Protein AF-A0A350DD53-F1 (afdb_monomer)

Nearest PDB structures (foldseek):
  4mis-assembly1_A  TM=3.545E-01  e=4.130E-01  Brucella abortus bv. 1 str. 9-941
  6of9-assembly1_F-2  TM=3.245E-01  e=8.322E-01  Chlamydomonas reinhardtii
  6of9-assembly1_E  TM=3.231E-01  e=1.885E+00  Chlamydomonas reinhardtii
  1b7e-assembly1_A-2  TM=2.027E-01  e=1.677E+00  Escherichia coli

Foldseek 3Di:
DDDDDPDDDPDDDDPDPPDPDPDPQDPFFPQLQQAQPDDDPDDFDKDKDWWWKQFLVGIDIWIKIWTKDWTWGADPSDIFIFIFTQFIDTPDPCDDPVCVVVHVLRVVLNNCRSRNNNLVSLVVLLVDADDRDWMWTDADLVRHIDIGRDPSNRVSVVVLVVCCQQVQAPPVSHGDDPVSRRVQVVCCVVVVDGDGPDRRPPPPDD

pLDDT: mean 84.56, std 14.86, range [38.88, 97.62]

Radius of gyration: 26.65 Å; Cα contacts (8 Å, |Δi|>4): 317; chains: 1; bounding box: 66×48×100 Å

Mean predicted aligned error: 10.28 Å

Structure (mmCIF, N/CA/C/O backbone):
data_AF-A0A350DD53-F1
#
_entry.id   AF-A0A350DD53-F1
#
loop_
_atom_site.group_PDB
_atom_site.id
_atom_site.type_symbol
_atom_site.label_atom_id
_atom_site.label_alt_id
_atom_site.label_comp_id
_atom_site.label_asym_id
_atom_site.label_entity_id
_atom_site.label_seq_id
_atom_site.pdbx_PDB_ins_code
_atom_site.Cartn_x
_atom_site.Cartn_y
_atom_site.Cartn_z
_atom_site.occupancy
_atom_site.B_iso_or_equiv
_atom_site.auth_seq_id
_atom_site.auth_comp_id
_atom_site.auth_asym_id
_atom_site.auth_atom_id
_atom_site.pdbx_PDB_model_num
ATOM 1 N N . MET A 1 1 ? -25.499 7.059 75.986 1.00 42.97 1 MET A N 1
ATOM 2 C CA . MET A 1 1 ? -26.913 7.483 75.913 1.00 42.97 1 MET A CA 1
ATOM 3 C C . MET A 1 1 ? -27.429 7.093 74.539 1.00 42.97 1 MET A C 1
ATOM 5 O O . MET A 1 1 ? -26.952 7.645 73.558 1.00 42.97 1 MET A O 1
ATOM 9 N N . ALA A 1 2 ? -28.272 6.063 74.469 1.00 46.84 2 ALA A N 1
ATOM 10 C CA . ALA A 1 2 ? -28.847 5.560 73.224 1.00 46.84 2 ALA A CA 1
ATOM 11 C C . ALA A 1 2 ? -30.173 6.286 72.967 1.00 46.84 2 ALA A C 1
ATOM 13 O O . ALA A 1 2 ? -30.994 6.397 73.874 1.00 46.84 2 ALA A O 1
ATOM 14 N N . VAL A 1 3 ? -30.347 6.832 71.766 1.00 62.47 3 VAL A N 1
ATOM 15 C CA . VAL A 1 3 ? -31.585 7.510 71.371 1.00 62.47 3 VAL A CA 1
ATOM 16 C C . VAL A 1 3 ? -32.544 6.449 70.839 1.00 62.47 3 VAL A C 1
ATOM 18 O O . VAL A 1 3 ? -32.325 5.904 69.759 1.00 62.47 3 VAL A O 1
ATOM 21 N N . GLU A 1 4 ? -33.588 6.138 71.603 1.00 61.41 4 GLU A N 1
ATOM 22 C CA . GLU A 1 4 ? -34.687 5.282 71.153 1.00 61.41 4 GLU A CA 1
ATOM 23 C C . GLU A 1 4 ? -35.692 6.111 70.342 1.00 61.41 4 GLU A C 1
ATOM 25 O O . GLU A 1 4 ? -36.294 7.065 70.838 1.00 61.41 4 GLU A O 1
ATOM 30 N N . ILE A 1 5 ? -35.864 5.760 69.066 1.00 64.56 5 ILE A N 1
ATOM 31 C CA . ILE A 1 5 ? -36.818 6.411 68.164 1.00 64.56 5 ILE A CA 1
ATOM 32 C C . ILE A 1 5 ? -38.202 5.792 68.405 1.00 64.56 5 ILE A C 1
ATOM 34 O O . ILE A 1 5 ? -38.457 4.656 68.017 1.00 64.56 5 ILE A O 1
ATOM 38 N N . THR A 1 6 ? -39.097 6.543 69.049 1.00 65.75 6 THR A N 1
ATOM 39 C CA . THR A 1 6 ? -40.442 6.098 69.474 1.00 65.75 6 THR A CA 1
ATOM 40 C C . THR A 1 6 ? -41.583 6.524 68.541 1.00 65.75 6 THR A C 1
ATOM 42 O O . THR A 1 6 ? -42.753 6.312 68.855 1.00 65.75 6 THR A O 1
ATOM 45 N N . SER A 1 7 ? -41.292 7.087 67.367 1.00 68.56 7 SER A N 1
ATOM 46 C CA . SER A 1 7 ? -42.310 7.536 66.407 1.00 68.56 7 SER A CA 1
ATOM 47 C C . SER A 1 7 ? -42.317 6.702 65.119 1.00 68.56 7 SER A C 1
ATOM 49 O O . SER A 1 7 ? -41.280 6.424 64.519 1.00 68.56 7 SER A O 1
ATOM 51 N N . LYS A 1 8 ? -43.518 6.293 64.672 1.00 65.62 8 LYS A N 1
ATOM 52 C CA . LYS A 1 8 ? -43.711 5.594 63.389 1.00 65.62 8 LYS A CA 1
ATOM 53 C C . LYS A 1 8 ? -43.332 6.521 62.232 1.00 65.62 8 LYS A C 1
ATOM 55 O O . LYS A 1 8 ? -43.826 7.641 62.147 1.00 65.62 8 LYS A O 1
ATOM 60 N N . ILE A 1 9 ? -42.500 6.033 61.316 1.00 66.56 9 ILE A N 1
ATOM 61 C CA . ILE A 1 9 ? -42.136 6.722 60.072 1.00 66.56 9 ILE A CA 1
ATOM 62 C C . ILE A 1 9 ? -43.396 6.829 59.193 1.00 66.56 9 ILE A C 1
ATOM 64 O O . ILE A 1 9 ? -43.881 5.815 58.698 1.00 66.56 9 ILE A O 1
ATOM 68 N N . VAL A 1 10 ? -43.938 8.039 59.000 1.00 65.38 10 VAL A N 1
ATOM 69 C CA . VAL A 1 10 ? -45.189 8.278 58.230 1.00 65.38 10 VAL A CA 1
ATOM 70 C C . VAL A 1 10 ? -44.930 8.568 56.740 1.00 65.38 10 VAL A C 1
ATOM 72 O O . VAL A 1 10 ? -45.825 8.932 55.988 1.00 65.38 10 VAL A O 1
ATOM 75 N N . GLY A 1 11 ? -43.712 8.353 56.251 1.00 56.78 11 GLY A N 1
ATOM 76 C CA . GLY A 1 11 ? -43.441 8.411 54.818 1.00 56.78 11 GLY A CA 1
ATOM 77 C C . GLY A 1 11 ? -41.957 8.457 54.522 1.00 56.78 11 GLY A C 1
ATOM 78 O O . GLY A 1 11 ? -41.245 9.326 55.016 1.00 56.78 11 GLY A O 1
ATOM 79 N N . TYR A 1 12 ? -41.493 7.533 53.690 1.00 61.25 12 TYR A N 1
ATOM 80 C CA . TYR A 1 12 ? -40.175 7.604 53.078 1.00 61.25 12 TYR A CA 1
ATOM 81 C C . TYR A 1 12 ? -40.374 7.855 51.580 1.00 61.25 12 TYR A C 1
ATOM 83 O O . TYR A 1 12 ? -41.103 7.131 50.906 1.00 61.25 12 TYR A O 1
ATOM 91 N N . ARG A 1 13 ? -39.764 8.918 51.047 1.00 65.00 13 ARG A N 1
ATOM 92 C CA . ARG A 1 13 ? -39.699 9.157 49.600 1.00 65.00 13 ARG A CA 1
ATOM 93 C C . ARG A 1 13 ? -38.335 8.677 49.125 1.00 65.00 13 ARG A C 1
ATOM 95 O O . ARG A 1 13 ? -37.329 9.344 49.355 1.00 65.00 13 ARG A O 1
ATOM 102 N N . ILE A 1 14 ? -38.307 7.522 48.466 1.00 65.38 14 ILE A N 1
ATOM 103 C CA . ILE A 1 14 ? -37.126 7.062 47.733 1.00 65.38 14 ILE A CA 1
ATOM 104 C C . ILE A 1 14 ? -36.914 8.058 46.589 1.00 65.38 14 ILE A C 1
ATOM 106 O O . ILE A 1 14 ? -37.792 8.219 45.741 1.00 65.38 14 ILE A O 1
ATOM 110 N N . LYS A 1 15 ? -35.774 8.760 46.566 1.00 54.41 15 LYS A N 1
ATOM 111 C CA . LYS A 1 15 ? -35.342 9.461 45.352 1.00 54.41 15 LYS A CA 1
ATOM 112 C C . LYS A 1 15 ? -35.139 8.387 44.288 1.00 54.41 15 LYS A C 1
ATOM 114 O O . LYS A 1 15 ? -34.175 7.631 44.374 1.00 54.41 15 LYS A O 1
ATOM 119 N N . GLN A 1 16 ? -36.050 8.302 43.321 1.00 58.56 16 GLN A N 1
ATOM 120 C CA . GLN A 1 16 ? -35.778 7.582 42.084 1.00 58.56 16 GLN A CA 1
ATOM 121 C C . GLN A 1 16 ? -34.494 8.179 41.511 1.00 58.56 16 GLN A C 1
ATOM 123 O O . GLN A 1 16 ? -34.440 9.374 41.215 1.00 58.56 16 GLN A O 1
ATOM 128 N N . GLN A 1 17 ? -33.439 7.366 41.440 1.00 54.62 17 GLN A N 1
ATOM 129 C CA . GLN A 1 17 ? -32.286 7.689 40.615 1.00 54.62 17 GLN A CA 1
ATOM 130 C C . GLN A 1 17 ? -32.837 7.908 39.211 1.00 54.62 17 GLN A C 1
ATOM 132 O O . GLN A 1 17 ? -33.463 7.010 38.647 1.00 54.62 17 GLN A O 1
ATOM 137 N N . GLY A 1 18 ? -32.703 9.140 38.715 1.00 53.72 18 GLY A N 1
ATOM 138 C CA . GLY A 1 18 ? -33.101 9.479 37.359 1.00 53.72 18 GLY A CA 1
ATOM 139 C C . GLY A 1 18 ? -32.494 8.462 36.404 1.00 53.72 18 GLY A C 1
ATOM 140 O O . GLY A 1 18 ? -31.339 8.067 36.584 1.00 53.72 18 GLY A O 1
ATOM 141 N N . GLN A 1 19 ? -33.297 8.006 35.442 1.00 50.34 19 GLN A N 1
ATOM 142 C CA . GLN A 1 19 ? -32.815 7.176 34.344 1.00 50.34 19 GLN A CA 1
ATOM 143 C C . GLN A 1 19 ? -31.493 7.756 33.826 1.00 50.34 19 GLN A C 1
ATOM 145 O O . GLN A 1 19 ? -31.414 8.980 33.659 1.00 50.34 19 GLN A O 1
ATOM 150 N N . PRO A 1 20 ? -30.460 6.923 33.597 1.00 54.19 20 PRO A N 1
ATOM 151 C CA . PRO A 1 20 ? -29.262 7.396 32.930 1.00 54.19 20 PRO A CA 1
ATOM 152 C C . PRO A 1 20 ? -29.719 8.047 31.627 1.00 54.19 20 PRO A C 1
ATOM 154 O O . PRO A 1 20 ? -30.460 7.427 30.860 1.00 54.19 20 PRO A O 1
ATOM 157 N N . ALA A 1 21 ? -29.347 9.310 31.417 1.00 58.19 21 ALA A N 1
ATOM 158 C CA . ALA A 1 21 ? -29.556 9.948 30.128 1.00 58.19 21 ALA A CA 1
ATOM 159 C C . ALA A 1 21 ? -28.981 9.019 29.041 1.00 58.19 21 ALA A C 1
ATOM 161 O O . ALA A 1 21 ? -27.939 8.401 29.298 1.00 58.19 21 ALA A O 1
ATOM 162 N N . PRO A 1 22 ? -29.636 8.881 27.871 1.00 59.22 22 PRO A N 1
ATOM 163 C CA . PRO A 1 22 ? -29.081 8.099 26.777 1.00 59.22 22 PRO A CA 1
ATOM 164 C C . PRO A 1 22 ? -27.647 8.569 26.550 1.00 59.22 22 PRO A C 1
ATOM 166 O O . PRO A 1 22 ? -27.410 9.773 26.416 1.00 59.22 22 PRO A O 1
ATOM 169 N N . ALA A 1 23 ? -26.690 7.640 26.605 1.00 65.25 23 ALA A N 1
ATOM 170 C CA . ALA A 1 23 ? -25.319 7.970 26.258 1.00 65.25 23 ALA A CA 1
ATOM 171 C C . ALA A 1 23 ? -25.349 8.589 24.852 1.00 65.25 23 ALA A C 1
ATOM 173 O O . ALA A 1 23 ? -26.045 8.045 23.991 1.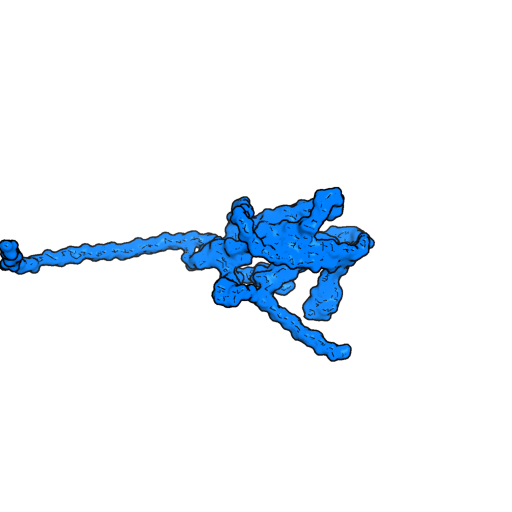00 65.25 23 ALA A O 1
ATOM 174 N N . PRO A 1 24 ? -24.681 9.734 24.624 1.00 65.75 24 PRO A N 1
ATOM 175 C CA . PRO A 1 24 ? -24.689 10.361 23.313 1.00 65.75 24 PRO A CA 1
ATOM 176 C C . PRO A 1 24 ? -24.210 9.343 22.279 1.00 65.75 24 PRO A C 1
ATOM 178 O O . PRO A 1 24 ? -23.149 8.739 22.455 1.00 65.75 24 PRO A O 1
ATOM 181 N N . GLU A 1 25 ? -25.021 9.127 21.243 1.00 68.00 25 GLU A N 1
ATOM 182 C CA . GLU A 1 25 ? -24.652 8.287 20.108 1.00 68.00 25 GLU A CA 1
ATOM 183 C C . GLU A 1 25 ? -23.357 8.852 19.521 1.00 68.00 25 GLU A C 1
ATOM 185 O O . GLU A 1 25 ? -23.280 10.032 19.165 1.00 68.00 25 GLU A O 1
ATOM 190 N N . LEU A 1 26 ? -22.303 8.033 19.516 1.00 74.44 26 LEU A N 1
ATOM 191 C CA . LEU A 1 26 ? -21.043 8.423 18.904 1.00 74.44 26 LEU A CA 1
ATOM 192 C C . LEU A 1 26 ? -21.306 8.608 17.404 1.00 74.44 26 LEU A C 1
ATOM 194 O O . LEU A 1 26 ? -21.902 7.714 16.802 1.00 74.44 26 LEU A O 1
ATOM 198 N N . PRO A 1 27 ? -20.900 9.737 16.802 1.00 81.75 27 PRO A N 1
ATOM 199 C CA . PRO A 1 27 ? -21.045 9.916 15.367 1.00 81.75 27 PRO A CA 1
ATOM 200 C C . PRO A 1 27 ? -20.260 8.819 14.648 1.00 81.75 27 PRO A C 1
ATOM 202 O O . PRO A 1 27 ? -19.125 8.528 15.028 1.00 81.75 27 PRO A O 1
ATOM 205 N N . ASP A 1 28 ? -20.871 8.219 13.627 1.00 85.75 28 ASP A N 1
ATOM 206 C CA . ASP A 1 28 ? -20.194 7.225 12.800 1.00 85.75 28 ASP A CA 1
ATOM 207 C C . ASP A 1 28 ? -18.975 7.867 12.122 1.00 85.75 28 ASP A C 1
ATOM 209 O O . ASP A 1 28 ? -19.056 8.917 11.478 1.00 85.75 28 ASP A O 1
ATOM 213 N N . GLU A 1 29 ? -17.832 7.216 12.288 1.00 90.38 29 GLU A N 1
ATOM 214 C CA . GLU A 1 29 ? -16.535 7.633 11.780 1.00 90.38 29 GLU A CA 1
ATOM 215 C C . GLU A 1 29 ? -15.878 6.407 11.157 1.00 90.38 29 GLU A C 1
ATOM 217 O O . GLU A 1 29 ? -15.372 5.527 11.855 1.00 90.38 29 GLU A O 1
ATOM 222 N N . ASP A 1 30 ? -15.917 6.330 9.827 1.00 92.88 30 ASP A N 1
ATOM 223 C CA . ASP A 1 30 ? -15.359 5.194 9.108 1.00 92.88 30 ASP A CA 1
ATOM 224 C C . ASP A 1 30 ? -13.828 5.152 9.289 1.00 92.88 30 ASP A C 1
ATOM 226 O O . ASP A 1 30 ? -13.109 6.039 8.801 1.00 92.88 30 ASP A O 1
ATOM 230 N N . PRO A 1 31 ? -13.288 4.110 9.948 1.00 93.81 31 PRO A N 1
ATOM 231 C CA . PRO A 1 31 ? -11.865 4.021 10.222 1.00 93.81 31 PRO A CA 1
ATOM 232 C C . PRO A 1 31 ? -11.017 3.864 8.950 1.00 93.81 31 PRO A C 1
ATOM 234 O O . PRO A 1 31 ? -9.805 4.089 9.011 1.00 93.81 31 PRO A O 1
ATOM 237 N N . LEU A 1 32 ? -11.595 3.502 7.793 1.00 93.88 32 LEU A N 1
ATOM 238 C CA . LEU A 1 32 ? -10.877 3.495 6.512 1.00 93.88 32 LEU A CA 1
ATOM 239 C C . LEU A 1 32 ? -10.582 4.901 5.999 1.00 93.88 32 LEU A C 1
ATOM 241 O O . LEU A 1 32 ? -9.512 5.126 5.427 1.00 93.88 32 LEU A O 1
ATOM 245 N N . THR A 1 33 ? -11.508 5.834 6.205 1.00 93.19 33 THR A N 1
ATOM 246 C CA . THR A 1 33 ? -11.464 7.173 5.606 1.00 93.19 33 THR A CA 1
ATOM 247 C C . THR A 1 33 ? -11.082 8.267 6.596 1.00 93.19 33 THR A C 1
ATOM 249 O O . THR A 1 33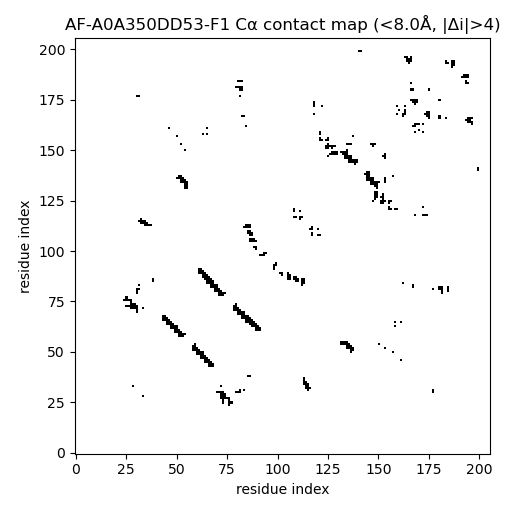 ? -10.690 9.355 6.167 1.00 93.19 33 THR A O 1
ATOM 252 N N . VAL A 1 34 ? -11.085 7.978 7.905 1.00 92.81 34 VAL A N 1
ATOM 253 C CA . VAL A 1 34 ? -10.585 8.916 8.916 1.00 92.81 34 VAL A CA 1
ATOM 254 C C . VAL A 1 34 ? -9.161 9.365 8.584 1.00 92.81 34 VAL A C 1
ATOM 256 O O . VAL A 1 34 ? -8.262 8.565 8.275 1.00 92.81 34 VAL A O 1
ATOM 259 N N . ARG A 1 35 ? -8.957 10.683 8.610 1.00 91.12 35 ARG A N 1
ATOM 260 C CA . ARG A 1 35 ? -7.693 11.301 8.2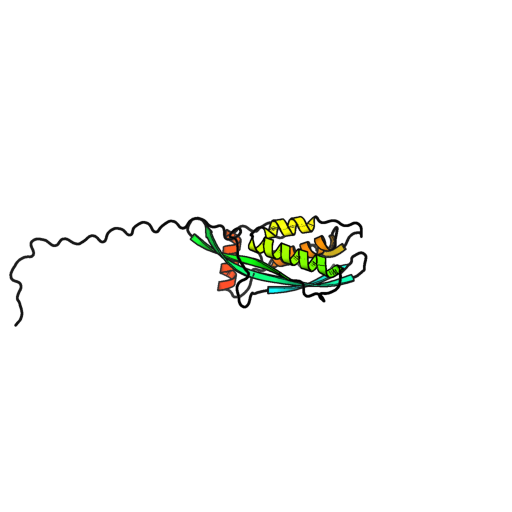18 1.00 91.12 35 ARG A CA 1
ATOM 261 C C . ARG A 1 35 ? -6.695 11.234 9.363 1.00 91.12 35 ARG A C 1
ATOM 263 O O . ARG A 1 35 ? -6.926 11.778 10.436 1.00 91.12 35 ARG A O 1
ATOM 270 N N . ILE A 1 36 ? -5.526 10.672 9.081 1.00 90.00 36 ILE A N 1
ATOM 271 C CA . ILE A 1 36 ? -4.401 10.632 10.015 1.00 90.00 36 ILE A CA 1
ATOM 272 C C . ILE A 1 36 ? -3.545 11.888 9.773 1.00 90.00 36 ILE A C 1
ATOM 274 O O . ILE A 1 36 ? -2.931 12.008 8.707 1.00 90.00 36 ILE A O 1
ATOM 278 N N . PRO A 1 37 ? -3.512 12.860 10.703 1.00 80.94 37 PRO A N 1
ATOM 279 C CA . PRO A 1 37 ? -2.899 14.167 10.454 1.00 80.94 37 PRO A CA 1
ATOM 280 C C . PRO A 1 37 ? -1.384 14.074 10.235 1.00 80.94 37 PRO A C 1
ATOM 282 O O . PRO A 1 37 ? -0.846 14.701 9.322 1.00 80.94 37 PRO A O 1
ATOM 285 N N . SER A 1 38 ? -0.700 13.256 11.030 1.00 79.44 38 SER A N 1
ATOM 286 C CA . SER A 1 38 ? 0.740 13.031 10.944 1.00 79.44 38 SER A CA 1
ATOM 287 C C . SER A 1 38 ? 1.089 11.605 11.359 1.00 79.44 38 SER A C 1
ATOM 289 O O . SER A 1 38 ? 0.302 10.909 11.999 1.00 79.44 38 SER A O 1
ATOM 291 N N . ARG A 1 39 ? 2.282 11.156 10.958 1.00 78.62 39 ARG A N 1
ATOM 292 C CA . ARG A 1 39 ? 2.850 9.890 11.428 1.00 78.62 39 ARG A CA 1
ATOM 293 C C . ARG A 1 39 ? 3.044 9.977 12.952 1.00 78.62 39 ARG A C 1
ATOM 295 O O . ARG A 1 39 ? 3.707 10.922 13.383 1.00 78.62 39 ARG A O 1
ATOM 302 N N . PRO A 1 40 ? 2.529 9.020 13.745 1.00 77.19 40 PRO A N 1
ATOM 303 C CA . PRO A 1 40 ? 2.799 8.969 15.177 1.00 77.19 40 PRO A CA 1
ATOM 304 C C . PRO A 1 40 ? 4.300 8.858 15.475 1.00 77.19 40 PRO A C 1
ATOM 306 O O . PRO A 1 40 ? 5.066 8.266 14.702 1.00 77.19 40 PRO A O 1
ATOM 309 N N . GLU A 1 41 ? 4.720 9.422 16.604 1.00 77.81 41 GLU A N 1
ATOM 310 C CA . GLU A 1 41 ? 6.066 9.203 17.127 1.00 77.81 41 GLU A CA 1
ATOM 311 C C . GLU A 1 41 ? 6.216 7.759 17.630 1.00 77.81 41 GLU A C 1
ATOM 313 O O . GLU A 1 41 ? 5.259 7.141 18.093 1.00 77.81 41 GLU A O 1
ATOM 318 N N . GLY A 1 42 ? 7.430 7.213 17.533 1.00 82.38 42 GLY A N 1
ATOM 319 C CA . GLY A 1 42 ? 7.745 5.861 17.999 1.00 82.38 42 GLY A CA 1
ATOM 320 C C . GLY A 1 42 ? 7.806 4.798 16.900 1.00 82.38 42 GLY A C 1
ATOM 321 O O . GLY A 1 42 ? 8.031 5.085 15.715 1.00 82.38 42 GLY A O 1
ATOM 322 N N . THR A 1 43 ? 7.693 3.539 17.326 1.00 83.81 43 THR A N 1
ATOM 323 C CA . THR A 1 43 ? 7.855 2.361 16.470 1.00 83.81 43 THR A CA 1
ATOM 324 C C . THR A 1 43 ? 6.546 1.990 15.795 1.00 83.81 43 THR A C 1
ATOM 326 O O . THR A 1 43 ? 5.521 1.846 16.455 1.00 83.81 43 THR A O 1
ATOM 329 N N . LEU A 1 44 ? 6.608 1.774 14.484 1.00 89.31 44 LEU A N 1
ATOM 330 C CA . LEU A 1 44 ? 5.518 1.200 13.708 1.00 89.31 44 LEU A CA 1
ATOM 331 C C . LEU A 1 44 ? 5.907 -0.201 13.273 1.00 89.31 44 LEU A C 1
ATOM 333 O O . LEU A 1 44 ? 7.075 -0.474 12.984 1.00 89.31 44 LEU A O 1
ATOM 337 N N . GLU A 1 45 ? 4.918 -1.077 13.199 1.00 90.75 45 GLU A N 1
ATOM 338 C CA . GLU A 1 45 ? 5.134 -2.383 12.613 1.00 90.75 45 GLU A CA 1
ATOM 339 C C . GLU A 1 45 ? 5.199 -2.250 11.095 1.00 90.75 45 GLU A C 1
ATOM 341 O O . GLU A 1 45 ? 4.325 -1.637 10.482 1.00 90.75 45 GLU A O 1
ATOM 346 N N . ALA A 1 46 ? 6.235 -2.819 10.486 1.00 92.56 46 ALA A N 1
ATOM 347 C CA . ALA A 1 46 ? 6.445 -2.724 9.053 1.00 92.56 46 ALA A CA 1
ATOM 348 C C . ALA A 1 46 ? 6.737 -4.085 8.428 1.00 92.56 46 ALA A C 1
ATOM 350 O O . ALA A 1 46 ? 7.469 -4.907 8.980 1.00 92.56 46 ALA A O 1
ATOM 351 N N . VAL A 1 47 ? 6.203 -4.288 7.227 1.00 93.75 47 VAL A N 1
ATOM 352 C CA . VAL A 1 47 ? 6.602 -5.376 6.336 1.00 93.75 47 VAL A CA 1
ATOM 353 C C . VAL A 1 47 ? 7.752 -4.871 5.480 1.00 93.75 47 VAL A C 1
ATOM 355 O O . VAL A 1 47 ? 7.611 -3.851 4.811 1.00 93.75 47 VAL A O 1
ATOM 358 N N . SER A 1 48 ? 8.876 -5.586 5.495 1.00 92.62 48 SER A N 1
ATOM 359 C CA . SER A 1 48 ? 10.010 -5.340 4.601 1.00 92.62 48 SER A CA 1
ATOM 360 C C . SER A 1 48 ? 10.061 -6.431 3.543 1.00 92.62 48 SER A C 1
ATOM 362 O O . SER A 1 48 ? 10.199 -7.611 3.865 1.00 92.62 48 SER A O 1
ATOM 364 N N . GLU A 1 49 ? 9.953 -6.043 2.277 1.00 92.06 49 GLU A N 1
ATOM 365 C CA . GLU A 1 49 ? 9.982 -6.966 1.154 1.00 92.06 49 GLU A CA 1
ATOM 366 C C . GLU A 1 49 ? 11.072 -6.599 0.154 1.00 92.06 49 GLU A C 1
ATOM 368 O O . GLU A 1 49 ? 11.207 -5.458 -0.290 1.00 92.06 49 GLU A O 1
ATOM 373 N N . LYS A 1 50 ? 11.846 -7.611 -0.236 1.00 91.12 50 LYS A N 1
ATOM 374 C CA . LYS A 1 50 ? 12.820 -7.506 -1.314 1.00 91.12 50 LYS A CA 1
ATOM 375 C C . LYS A 1 50 ? 12.161 -7.901 -2.625 1.00 91.12 50 LYS A C 1
ATOM 377 O O . LYS A 1 50 ? 11.920 -9.082 -2.866 1.00 91.12 50 LYS A O 1
ATOM 382 N N . ILE A 1 51 ? 11.955 -6.931 -3.502 1.00 90.19 51 ILE A N 1
ATOM 383 C CA . ILE A 1 51 ? 11.378 -7.168 -4.823 1.00 90.19 51 ILE A CA 1
ATOM 384 C C . ILE A 1 51 ? 12.486 -7.205 -5.878 1.00 90.19 51 ILE A C 1
ATOM 3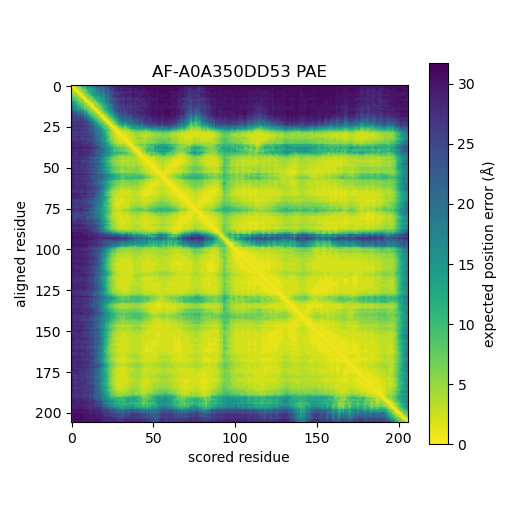86 O O . ILE A 1 51 ? 13.497 -6.501 -5.796 1.00 90.19 51 ILE A O 1
ATOM 390 N N . SER A 1 52 ? 12.310 -8.052 -6.889 1.00 90.44 52 SER A N 1
ATOM 391 C CA . SER A 1 52 ? 13.173 -8.087 -8.066 1.00 90.44 52 SER A CA 1
ATOM 392 C C . SER A 1 52 ? 12.311 -8.051 -9.312 1.00 90.44 52 SER A C 1
ATOM 394 O O . SER A 1 52 ? 11.367 -8.830 -9.440 1.00 90.44 52 SER A O 1
ATOM 396 N N . TYR A 1 53 ? 12.659 -7.161 -10.231 1.00 92.00 53 TYR A N 1
ATOM 397 C CA . TYR A 1 53 ? 11.986 -7.032 -11.512 1.00 92.00 53 TYR A CA 1
ATOM 398 C C . TYR A 1 53 ? 13.008 -6.921 -12.640 1.00 92.00 53 TYR A C 1
ATOM 400 O O . TYR A 1 53 ? 14.182 -6.618 -12.411 1.00 92.00 53 TYR A O 1
ATOM 408 N N . VAL A 1 54 ? 12.568 -7.240 -13.852 1.00 93.62 54 VAL A N 1
ATOM 409 C CA . VAL A 1 54 ? 13.374 -7.156 -15.072 1.00 93.62 54 VAL A CA 1
ATOM 410 C C . VAL A 1 54 ? 12.662 -6.209 -16.024 1.00 93.62 54 VAL A C 1
ATOM 412 O O . VAL A 1 54 ? 11.559 -6.522 -16.466 1.00 93.62 54 VAL A O 1
ATOM 415 N N . GLY A 1 55 ? 13.274 -5.056 -16.281 1.00 90.81 55 GLY A N 1
ATOM 416 C CA . GLY A 1 55 ? 12.807 -4.065 -17.250 1.00 90.81 55 GLY A CA 1
ATOM 417 C C . GLY A 1 55 ? 13.827 -3.859 -18.370 1.00 90.81 55 GLY A C 1
ATOM 418 O O . GLY A 1 55 ? 14.753 -4.657 -18.527 1.00 90.81 55 GLY A O 1
ATOM 419 N N . ALA A 1 56 ? 13.679 -2.764 -19.117 1.00 86.81 56 ALA A N 1
ATOM 420 C CA . ALA A 1 56 ? 14.542 -2.418 -20.251 1.00 86.81 56 ALA A CA 1
ATOM 421 C C . ALA A 1 56 ? 16.030 -2.310 -19.884 1.00 86.81 56 ALA A C 1
ATOM 423 O O . ALA A 1 56 ? 16.898 -2.780 -20.611 1.00 86.81 56 ALA A O 1
ATOM 424 N N . GLU A 1 57 ? 16.321 -1.732 -18.720 1.00 85.50 57 GLU A N 1
ATOM 425 C CA . GLU A 1 57 ? 17.681 -1.530 -18.200 1.00 85.50 57 GLU A CA 1
ATOM 426 C C . GLU A 1 57 ? 18.224 -2.781 -17.478 1.00 85.50 57 GLU A C 1
ATOM 428 O O . GLU A 1 57 ? 19.254 -2.744 -16.808 1.00 85.50 57 GLU A O 1
ATOM 433 N N . GLY A 1 58 ? 17.527 -3.914 -17.605 1.00 89.69 58 GLY A N 1
ATOM 434 C CA . GLY A 1 58 ? 17.906 -5.190 -17.021 1.00 89.69 58 GLY A CA 1
ATOM 435 C C . GLY A 1 58 ? 17.251 -5.462 -15.668 1.00 89.69 58 GLY A C 1
ATOM 436 O O . GLY A 1 58 ? 16.147 -5.006 -15.357 1.00 89.69 58 GLY A O 1
ATOM 437 N N . ARG A 1 59 ? 17.909 -6.307 -14.868 1.00 89.56 59 ARG A N 1
ATOM 438 C CA . ARG A 1 59 ? 17.370 -6.783 -13.590 1.00 89.56 59 ARG A CA 1
ATOM 439 C C . ARG A 1 59 ? 17.692 -5.807 -12.464 1.00 89.56 59 ARG A C 1
ATOM 441 O O . ARG A 1 59 ? 18.854 -5.655 -12.099 1.00 89.56 59 ARG A O 1
ATOM 448 N N . LYS A 1 60 ? 16.657 -5.271 -11.822 1.00 87.38 60 LYS A N 1
ATOM 449 C CA . LYS A 1 60 ? 16.768 -4.439 -10.619 1.00 87.38 60 LYS A CA 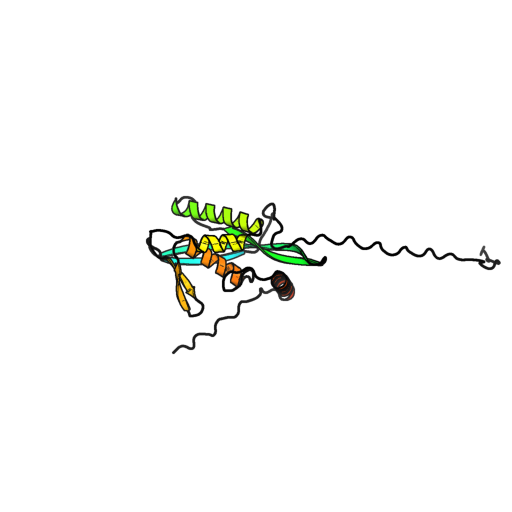1
ATOM 450 C C . LYS A 1 60 ? 16.301 -5.218 -9.383 1.00 87.38 60 LYS A C 1
ATOM 452 O O . LYS A 1 60 ? 15.499 -6.161 -9.458 1.00 87.38 60 LYS A O 1
ATOM 457 N N . LYS A 1 61 ? 16.869 -4.872 -8.227 1.00 87.69 61 LYS A N 1
ATOM 458 C CA . LYS A 1 61 ? 16.507 -5.411 -6.908 1.00 87.69 61 LYS A CA 1
ATOM 459 C C . LYS A 1 61 ? 16.351 -4.248 -5.958 1.00 87.69 61 LYS A C 1
ATOM 461 O O . LYS A 1 61 ? 17.285 -3.465 -5.813 1.00 87.69 61 LYS A O 1
ATOM 466 N N . VAL A 1 62 ? 15.203 -4.162 -5.313 1.00 85.94 62 VAL A N 1
ATOM 467 C CA . VAL A 1 62 ? 14.889 -3.033 -4.449 1.00 85.94 62 VAL A CA 1
ATOM 468 C C . VAL A 1 62 ? 14.139 -3.500 -3.210 1.00 85.94 62 VAL A C 1
ATOM 470 O O . VAL A 1 62 ? 13.580 -4.598 -3.194 1.00 85.94 62 VAL A O 1
ATOM 473 N N . TYR A 1 63 ? 14.187 -2.693 -2.157 1.00 88.75 63 TYR A N 1
ATOM 474 C CA . TYR A 1 63 ? 13.531 -2.989 -0.890 1.00 88.75 63 TYR A CA 1
ATOM 475 C C . TYR A 1 63 ? 12.341 -2.054 -0.719 1.00 88.75 63 TYR A C 1
ATOM 477 O O . TYR A 1 63 ? 12.445 -0.855 -0.959 1.00 88.75 63 TYR A O 1
ATOM 485 N N . LEU A 1 64 ? 11.215 -2.618 -0.314 1.00 90.88 64 LEU A N 1
ATOM 486 C CA . LEU A 1 64 ? 9.975 -1.907 -0.073 1.00 90.88 64 LEU A CA 1
ATOM 487 C C . LEU A 1 64 ? 9.573 -2.146 1.377 1.00 90.88 64 LEU A C 1
ATOM 489 O O . LEU A 1 64 ? 9.472 -3.293 1.808 1.00 90.88 64 LEU A O 1
ATOM 493 N N . LEU A 1 65 ? 9.358 -1.066 2.119 1.00 93.75 65 LEU A N 1
ATOM 494 C CA . LEU A 1 65 ? 8.815 -1.115 3.466 1.00 93.75 65 LEU A CA 1
ATOM 495 C C . LEU A 1 65 ? 7.411 -0.525 3.470 1.00 93.75 65 LEU A C 1
ATOM 497 O O . LEU A 1 65 ? 7.190 0.558 2.926 1.00 93.75 65 LEU A O 1
ATOM 501 N N . VAL A 1 66 ? 6.480 -1.230 4.105 1.00 95.94 66 VAL A N 1
ATOM 502 C CA . VAL A 1 66 ? 5.113 -0.757 4.336 1.00 95.94 66 VAL A CA 1
ATOM 503 C C . VAL A 1 66 ? 4.830 -0.829 5.824 1.00 95.94 66 VAL A C 1
ATOM 505 O O . VAL A 1 66 ? 4.823 -1.921 6.391 1.00 95.94 66 VAL A O 1
ATOM 508 N N . SER A 1 67 ? 4.617 0.327 6.445 1.00 95.25 67 SER A N 1
ATOM 509 C CA . SER A 1 67 ? 4.296 0.440 7.866 1.00 95.25 67 SER A CA 1
ATOM 510 C C . SER A 1 67 ? 2.790 0.479 8.076 1.00 95.25 67 SER A C 1
ATOM 512 O O . SER A 1 67 ? 2.063 1.138 7.324 1.00 95.25 67 SER A O 1
ATOM 514 N N . PHE A 1 68 ? 2.344 -0.177 9.138 1.00 94.62 68 PHE A N 1
ATOM 515 C CA . PHE A 1 68 ? 0.952 -0.298 9.530 1.00 94.62 68 PHE A CA 1
ATOM 516 C C . PHE A 1 68 ? 0.736 0.268 10.932 1.00 94.62 68 PHE A C 1
ATOM 518 O O . PHE A 1 68 ? 1.646 0.273 11.764 1.00 94.62 68 PHE A O 1
ATOM 525 N N . MET A 1 69 ? -0.476 0.751 11.191 1.00 93.00 69 MET A N 1
ATOM 526 C CA . MET A 1 69 ? -0.894 1.166 12.527 1.00 93.00 69 MET A CA 1
ATOM 527 C C . MET A 1 69 ? -2.366 0.827 12.779 1.00 93.00 69 MET A C 1
ATOM 529 O O . MET A 1 69 ? -3.152 0.799 11.824 1.00 93.00 69 MET A O 1
ATOM 533 N N . PRO A 1 70 ? -2.753 0.600 14.045 1.00 93.81 70 PRO A N 1
ATOM 534 C CA . PRO A 1 70 ? -4.154 0.548 14.421 1.00 93.81 70 PRO A CA 1
ATOM 535 C C . PRO A 1 70 ? -4.796 1.929 14.265 1.00 93.81 70 PRO A C 1
ATOM 537 O O . PRO A 1 70 ? -4.206 2.951 14.621 1.00 93.81 70 PRO A O 1
ATOM 540 N N . VAL A 1 71 ? -6.008 1.945 13.726 1.00 94.62 71 VAL A N 1
ATOM 541 C CA . VAL A 1 71 ? -6.831 3.139 13.546 1.00 94.62 71 VAL A CA 1
ATOM 542 C C . VAL A 1 71 ? -8.201 2.856 14.136 1.00 94.62 71 VAL A C 1
ATOM 544 O O . VAL A 1 71 ? -8.852 1.876 13.765 1.00 94.62 71 VAL A O 1
ATOM 547 N N . GLU A 1 72 ? -8.602 3.701 15.080 1.00 94.44 72 GLU A N 1
ATOM 548 C CA . GLU A 1 72 ? -9.921 3.655 15.704 1.00 94.44 72 GLU A CA 1
ATOM 549 C C . GLU A 1 72 ? -10.961 4.338 14.808 1.00 94.44 72 GLU A C 1
ATOM 551 O O . GLU A 1 72 ? -10.643 5.257 14.053 1.00 94.44 72 GLU A O 1
ATOM 556 N N . GLY A 1 73 ? -12.205 3.887 14.909 1.00 93.31 73 GLY A N 1
ATOM 557 C CA . GLY A 1 73 ? -13.369 4.517 14.298 1.00 93.31 73 GLY A CA 1
ATOM 558 C C . GLY A 1 73 ? -14.650 4.075 14.994 1.00 93.31 73 GLY A C 1
ATOM 559 O O . GLY A 1 73 ? -14.618 3.353 15.997 1.00 93.31 73 GLY A O 1
ATOM 560 N N . VAL A 1 74 ? -15.785 4.502 14.455 1.00 93.19 74 VAL A N 1
ATOM 561 C CA . VAL A 1 74 ? -17.120 4.203 14.975 1.00 93.19 74 VAL A CA 1
ATOM 562 C C . VAL A 1 74 ? -17.998 3.727 13.824 1.00 93.19 74 VAL A C 1
ATOM 564 O O . VAL A 1 74 ? -18.150 4.434 12.833 1.00 93.19 74 VAL A O 1
ATOM 567 N N . ILE A 1 75 ? -18.569 2.530 13.949 1.00 90.56 75 ILE A N 1
ATOM 568 C CA . ILE A 1 75 ? -19.504 1.967 12.967 1.00 90.56 75 ILE A CA 1
ATOM 569 C C . ILE A 1 75 ? -20.752 1.507 13.703 1.00 90.56 75 ILE A C 1
ATOM 571 O O . ILE A 1 75 ? -20.655 0.703 14.633 1.00 90.56 75 ILE A O 1
ATOM 575 N N . GLY A 1 76 ? -21.920 2.012 13.303 1.00 87.06 76 GLY A N 1
ATOM 576 C CA . GLY A 1 76 ? -23.183 1.682 13.960 1.00 87.06 76 GLY A CA 1
ATOM 577 C C . GLY A 1 76 ? -23.159 2.026 15.451 1.00 87.06 76 GLY A C 1
ATOM 578 O O . GLY A 1 76 ? -23.649 1.251 16.274 1.00 87.06 76 GLY A O 1
ATOM 579 N N . GLY A 1 77 ? -22.499 3.132 15.815 1.00 86.81 77 GLY A N 1
ATOM 580 C CA . GLY A 1 77 ? -22.312 3.559 17.205 1.00 86.81 77 GLY A CA 1
ATOM 581 C C . GLY A 1 77 ? -21.341 2.706 18.040 1.00 86.81 77 GLY A C 1
ATOM 582 O O . GLY A 1 77 ? -21.150 2.988 19.226 1.00 86.81 77 GLY A O 1
ATOM 583 N N . GLN A 1 78 ? -20.701 1.682 17.464 1.00 88.31 78 GLN A N 1
ATOM 584 C CA . GLN A 1 78 ? -19.709 0.851 18.150 1.00 88.31 78 GLN A CA 1
ATOM 585 C C . GLN A 1 78 ? -18.286 1.268 17.789 1.00 88.31 78 GLN A C 1
ATOM 587 O O . GLN A 1 78 ? -17.949 1.426 16.617 1.00 88.31 78 GLN A O 1
ATOM 592 N N . ARG A 1 79 ? -17.423 1.399 18.804 1.00 92.31 79 ARG A N 1
ATOM 593 C CA . ARG A 1 79 ? -15.991 1.631 18.587 1.00 92.31 79 ARG A CA 1
ATOM 594 C C . ARG A 1 79 ? -15.348 0.394 17.983 1.00 92.31 79 ARG A C 1
ATOM 596 O O . ARG A 1 79 ? -15.437 -0.696 18.549 1.00 92.31 79 ARG A O 1
ATOM 603 N N . VAL A 1 80 ? -14.659 0.590 16.873 1.00 94.75 80 VAL A N 1
ATOM 604 C CA . VAL A 1 80 ? -13.954 -0.457 16.142 1.00 94.75 80 VAL A CA 1
ATOM 605 C C . VAL A 1 80 ? -12.512 -0.042 15.890 1.00 94.75 80 VAL A C 1
ATOM 607 O O . VAL A 1 80 ? -12.190 1.144 15.866 1.00 94.75 80 VAL A O 1
ATOM 610 N N . VAL A 1 81 ? -11.635 -1.026 15.702 1.00 95.38 81 VAL A N 1
ATOM 611 C CA . VAL A 1 81 ? -10.226 -0.795 15.372 1.00 95.38 81 VAL A CA 1
ATOM 612 C C . VAL A 1 81 ? -9.850 -1.672 14.192 1.00 95.38 81 VAL A C 1
ATOM 614 O O . VAL A 1 81 ? -10.137 -2.870 14.188 1.00 95.38 81 VAL A O 1
ATOM 617 N N . ILE A 1 82 ? -9.189 -1.074 13.207 1.00 95.75 82 ILE A N 1
ATOM 618 C CA . ILE A 1 82 ? -8.613 -1.785 12.064 1.00 95.75 82 ILE A CA 1
ATOM 619 C C . ILE A 1 82 ? -7.126 -1.480 11.948 1.00 95.75 82 ILE A C 1
ATOM 621 O O . ILE A 1 82 ? -6.652 -0.443 12.402 1.00 95.75 82 ILE A O 1
ATOM 625 N N . GLU A 1 83 ? -6.386 -2.359 11.283 1.00 94.75 83 GLU A N 1
ATOM 626 C CA . GLU A 1 83 ? -5.011 -2.074 10.888 1.00 94.75 83 GLU A CA 1
ATOM 627 C C . GLU A 1 83 ? -4.983 -1.431 9.496 1.00 94.75 83 GLU A C 1
ATOM 629 O O . GLU A 1 83 ? -5.520 -1.987 8.536 1.00 94.75 83 GLU A O 1
ATOM 634 N N . ARG A 1 84 ? -4.334 -0.268 9.373 1.00 95.81 84 ARG A N 1
ATOM 635 C CA . ARG A 1 84 ? -4.183 0.459 8.104 1.00 95.81 84 ARG A CA 1
ATOM 636 C C . ARG A 1 84 ? -2.721 0.637 7.720 1.00 95.81 84 ARG A C 1
ATOM 638 O O . ARG A 1 84 ? -1.899 0.900 8.600 1.00 95.81 84 ARG A O 1
ATOM 645 N N . PRO A 1 85 ? -2.381 0.567 6.419 1.00 96.25 85 PRO A N 1
ATOM 646 C CA . PRO A 1 85 ? -1.092 1.052 5.946 1.00 96.25 85 PRO A CA 1
ATOM 647 C C . PRO A 1 85 ? -1.036 2.577 6.088 1.00 96.25 85 PRO A C 1
ATOM 649 O O . PRO A 1 85 ? -2.014 3.270 5.805 1.00 96.25 85 PRO A O 1
ATOM 652 N N . VAL A 1 86 ? 0.110 3.110 6.505 1.00 95.06 86 VAL A N 1
ATOM 653 C CA . VAL A 1 86 ? 0.268 4.555 6.772 1.00 95.06 86 VAL A CA 1
ATOM 654 C C . VAL A 1 86 ? 1.538 5.172 6.219 1.00 95.06 86 VAL A C 1
ATOM 656 O O . VAL A 1 86 ? 1.623 6.395 6.067 1.00 95.06 86 VAL A O 1
ATOM 659 N N . GLU A 1 87 ? 2.521 4.341 5.898 1.00 94.19 87 GLU A N 1
ATOM 660 C CA . GLU A 1 87 ? 3.789 4.794 5.355 1.00 94.19 87 GLU A CA 1
ATOM 661 C C . GLU A 1 87 ? 4.356 3.753 4.398 1.00 94.19 87 GLU A C 1
ATOM 663 O O . GLU A 1 87 ? 4.375 2.559 4.690 1.00 94.19 87 GLU A O 1
ATOM 668 N N . PHE A 1 88 ? 4.820 4.239 3.255 1.00 94.69 88 PHE A N 1
ATOM 669 C CA . PHE A 1 88 ? 5.521 3.480 2.237 1.00 94.69 88 PHE A CA 1
ATOM 670 C C . PHE A 1 88 ? 6.914 4.068 2.122 1.00 94.69 88 PHE A C 1
ATOM 672 O O . PHE A 1 88 ? 7.078 5.280 1.957 1.00 94.69 88 PHE A O 1
ATOM 679 N N . PHE A 1 89 ? 7.923 3.216 2.218 1.00 89.25 89 PHE A N 1
ATOM 680 C CA . PHE A 1 89 ? 9.307 3.639 2.175 1.00 89.25 89 PHE A CA 1
ATOM 681 C C . PHE A 1 89 ? 10.127 2.735 1.270 1.00 89.25 89 PHE A C 1
ATOM 683 O O . PHE A 1 89 ? 9.887 1.535 1.143 1.00 89.25 89 PHE A O 1
ATOM 690 N N . PHE A 1 90 ? 11.127 3.342 0.651 1.00 86.00 90 PHE A N 1
ATOM 691 C CA . PHE A 1 90 ? 12.034 2.673 -0.255 1.00 86.00 90 PHE A CA 1
ATOM 692 C C . PHE A 1 90 ? 13.464 3.054 0.134 1.00 86.00 90 PHE A C 1
ATOM 694 O O . PHE A 1 90 ? 13.889 4.183 -0.127 1.00 86.00 90 PHE A O 1
ATOM 701 N N . PRO A 1 91 ? 14.221 2.159 0.794 1.00 73.69 91 PRO A N 1
ATOM 702 C CA . PRO A 1 91 ? 15.616 2.400 1.109 1.00 73.69 91 PRO A CA 1
ATOM 703 C C . PRO A 1 91 ? 16.422 2.254 -0.181 1.00 73.69 91 PRO A C 1
ATOM 705 O O . PRO A 1 91 ? 16.827 1.159 -0.565 1.00 73.69 91 PRO A O 1
ATOM 708 N N . SER A 1 92 ? 16.646 3.358 -0.881 1.00 66.25 92 SER A N 1
ATOM 709 C CA . SER A 1 92 ? 17.578 3.406 -2.007 1.00 66.25 92 SER A CA 1
ATOM 710 C C . SER A 1 92 ? 18.567 4.545 -1.834 1.00 66.25 92 SER A C 1
ATOM 712 O O . SER A 1 92 ? 18.202 5.608 -1.333 1.00 66.25 92 SER A O 1
ATOM 714 N N . GLY A 1 93 ? 19.814 4.319 -2.266 1.00 60.19 93 GLY A N 1
ATOM 715 C CA . GLY A 1 93 ? 20.889 5.314 -2.255 1.00 60.19 93 GLY A CA 1
ATOM 716 C C . GLY A 1 93 ? 20.406 6.621 -2.880 1.00 60.19 93 GLY A C 1
ATOM 717 O O . GLY A 1 93 ? 20.071 6.660 -4.064 1.00 60.19 93 GLY A O 1
ATOM 718 N N . GLN A 1 94 ? 20.304 7.651 -2.041 1.00 50.44 94 GLN A N 1
ATOM 719 C CA . GLN A 1 94 ? 19.380 8.788 -2.147 1.00 50.44 94 GLN A CA 1
ATOM 720 C C . GLN A 1 94 ? 19.678 9.797 -3.275 1.00 50.44 94 GLN A C 1
ATOM 722 O O . GLN A 1 94 ? 19.132 10.896 -3.251 1.00 50.44 94 GLN A O 1
ATOM 727 N N . LEU A 1 95 ? 20.534 9.472 -4.252 1.00 50.47 95 LEU A N 1
ATOM 728 C CA . LEU A 1 95 ? 21.134 10.477 -5.142 1.00 50.47 95 LEU A CA 1
ATOM 729 C C . LEU A 1 95 ? 21.077 10.175 -6.651 1.00 50.47 95 LEU A C 1
ATOM 731 O O . LEU A 1 95 ? 21.491 11.032 -7.427 1.00 50.47 95 LEU A O 1
ATOM 735 N N . SER A 1 96 ? 20.556 9.030 -7.111 1.00 62.59 96 SER A N 1
ATOM 736 C CA . SER A 1 96 ? 20.326 8.837 -8.555 1.00 62.59 96 SER A CA 1
ATOM 737 C C . SER A 1 96 ? 18.983 9.440 -8.984 1.00 62.59 96 SER A C 1
ATOM 739 O O . SER A 1 96 ? 17.986 9.349 -8.263 1.00 62.59 96 SER A O 1
ATOM 741 N N . SER A 1 97 ? 18.930 10.042 -10.176 1.00 62.31 97 SER A N 1
ATOM 742 C CA . SER A 1 97 ? 17.697 10.606 -10.754 1.00 62.31 97 SER A CA 1
ATOM 743 C C . SER A 1 97 ? 16.583 9.556 -10.881 1.00 62.31 97 SER A C 1
ATOM 745 O O . SER A 1 97 ? 15.410 9.859 -10.676 1.00 62.31 97 SER A O 1
ATOM 747 N N . GLU A 1 98 ? 16.956 8.294 -11.119 1.00 65.88 98 GLU A N 1
ATOM 748 C CA . GLU A 1 98 ? 16.049 7.139 -11.146 1.00 65.88 98 GLU A CA 1
ATOM 749 C C . GLU A 1 98 ? 15.395 6.833 -9.789 1.00 65.88 98 GLU A C 1
ATOM 751 O O . GLU A 1 98 ? 14.334 6.224 -9.748 1.00 65.88 98 GLU A O 1
ATOM 756 N N . HIS A 1 99 ? 15.974 7.256 -8.663 1.00 71.25 99 HIS A N 1
ATOM 757 C CA . HIS A 1 99 ? 15.387 7.027 -7.337 1.00 71.25 99 HIS A CA 1
ATOM 758 C C . HIS A 1 99 ? 14.563 8.217 -6.826 1.00 71.25 99 HIS A C 1
ATOM 760 O O . HIS A 1 99 ? 13.801 8.075 -5.861 1.00 71.25 99 HIS A O 1
ATOM 766 N N . GLN A 1 100 ? 14.672 9.389 -7.463 1.00 78.19 100 GLN A N 1
ATOM 767 C CA . GLN A 1 100 ? 13.921 10.578 -7.051 1.00 78.19 100 GLN A CA 1
ATOM 768 C C . GLN A 1 100 ? 12.419 10.406 -7.284 1.00 78.19 100 GLN A C 1
ATOM 770 O O . GLN A 1 100 ? 11.633 10.693 -6.378 1.00 78.19 100 GLN A O 1
ATOM 775 N N . TRP A 1 101 ? 12.018 9.880 -8.449 1.00 82.00 101 TRP A N 1
ATOM 776 C CA . TRP A 1 101 ? 10.603 9.635 -8.737 1.00 82.00 101 TRP A CA 1
ATOM 777 C C . TRP A 1 101 ? 10.025 8.583 -7.789 1.00 82.00 101 TRP A C 1
ATOM 779 O O . TRP A 1 101 ? 8.952 8.806 -7.242 1.00 82.00 101 TRP A O 1
ATOM 789 N N . ILE A 1 102 ? 10.769 7.507 -7.494 1.00 82.50 102 ILE A N 1
ATOM 790 C CA . ILE A 1 102 ? 10.346 6.474 -6.535 1.00 82.50 102 ILE A CA 1
ATOM 791 C C . ILE A 1 102 ? 10.090 7.115 -5.174 1.00 82.50 102 ILE A C 1
ATOM 793 O O . ILE A 1 102 ? 9.030 6.931 -4.579 1.00 82.50 102 ILE A O 1
ATOM 797 N N . THR A 1 103 ? 11.037 7.921 -4.697 1.00 84.12 103 THR A N 1
ATOM 798 C CA . THR A 1 103 ? 10.919 8.600 -3.405 1.00 84.12 103 THR A CA 1
ATOM 799 C C . THR A 1 103 ? 9.715 9.548 -3.373 1.00 84.12 103 THR A C 1
ATOM 801 O O . THR A 1 103 ? 8.975 9.567 -2.387 1.00 84.12 103 THR A O 1
ATOM 804 N N . ALA A 1 104 ? 9.489 10.323 -4.438 1.00 88.06 104 ALA A N 1
ATOM 805 C CA . ALA A 1 104 ? 8.330 11.204 -4.550 1.00 88.06 104 ALA A CA 1
ATOM 806 C C . ALA A 1 104 ? 7.014 10.408 -4.552 1.00 88.06 104 ALA A C 1
ATOM 808 O O . ALA A 1 104 ? 6.109 10.727 -3.782 1.00 88.06 104 ALA A O 1
ATOM 809 N N . THR A 1 105 ? 6.933 9.324 -5.330 1.00 91.00 105 THR A N 1
ATOM 810 C CA . THR A 1 105 ? 5.769 8.430 -5.378 1.00 91.00 105 THR A CA 1
ATOM 811 C C . THR A 1 105 ? 5.470 7.821 -4.011 1.00 91.00 105 THR A C 1
ATOM 813 O O . THR A 1 105 ? 4.319 7.843 -3.588 1.00 91.00 105 THR A O 1
ATOM 816 N N . MET A 1 106 ? 6.479 7.343 -3.274 1.00 93.12 106 MET A N 1
ATOM 817 C CA . MET A 1 106 ? 6.279 6.766 -1.936 1.00 93.12 106 MET A CA 1
ATOM 818 C C . MET A 1 106 ? 5.790 7.799 -0.916 1.00 93.12 106 MET A C 1
ATOM 820 O O . MET A 1 106 ? 4.922 7.499 -0.092 1.00 93.12 106 MET A O 1
ATOM 824 N N . ARG A 1 107 ? 6.287 9.041 -0.991 1.00 92.06 107 ARG A N 1
ATOM 825 C CA . ARG A 1 107 ? 5.795 10.143 -0.150 1.00 92.06 107 ARG A CA 1
ATOM 826 C C . ARG A 1 107 ? 4.334 10.470 -0.449 1.00 92.06 107 ARG A C 1
ATOM 828 O O . ARG A 1 107 ? 3.539 10.563 0.487 1.00 92.06 107 ARG A O 1
ATOM 835 N N . SER A 1 108 ? 3.976 10.581 -1.728 1.00 94.75 108 SER A N 1
ATOM 836 C CA . SER A 1 108 ? 2.593 10.809 -2.162 1.00 94.75 108 SER A CA 1
ATOM 837 C C . SER A 1 108 ? 1.674 9.653 -1.766 1.00 94.75 108 SER A C 1
ATOM 839 O O . SER A 1 108 ? 0.581 9.883 -1.256 1.00 94.75 108 SER A O 1
ATOM 841 N N . LEU A 1 109 ? 2.131 8.408 -1.907 1.00 96.00 109 LEU A N 1
ATOM 842 C CA . LEU A 1 109 ? 1.362 7.228 -1.521 1.00 96.00 109 LEU A CA 1
ATOM 843 C C . LEU A 1 109 ? 1.157 7.142 -0.002 1.00 96.00 109 LEU A C 1
ATOM 845 O O . LEU A 1 109 ? 0.070 6.810 0.459 1.00 96.00 109 LEU A O 1
ATOM 849 N N . SER A 1 110 ? 2.166 7.512 0.788 1.00 95.44 110 SER A N 1
ATOM 850 C CA . SER A 1 110 ? 2.041 7.611 2.249 1.00 95.44 110 SER A CA 1
ATOM 851 C C . SER A 1 110 ? 1.021 8.674 2.665 1.00 95.44 110 SER A C 1
ATOM 853 O O . SER A 1 110 ? 0.264 8.476 3.615 1.00 95.44 110 SER A O 1
ATOM 855 N N . LEU A 1 111 ? 0.967 9.802 1.948 1.00 95.31 111 LEU A N 1
ATOM 856 C CA . LEU A 1 111 ? -0.068 10.813 2.159 1.00 95.31 111 LEU A CA 1
ATOM 857 C C . LEU A 1 111 ? -1.461 10.267 1.812 1.00 95.31 111 LEU A C 1
ATOM 859 O O . LEU A 1 111 ? -2.390 10.464 2.593 1.00 95.31 111 LEU A O 1
ATOM 863 N N . ALA A 1 112 ? -1.591 9.537 0.700 1.00 96.12 112 ALA A N 1
ATOM 864 C CA . ALA A 1 112 ? -2.841 8.892 0.301 1.00 96.12 112 ALA A CA 1
ATOM 865 C C . ALA A 1 112 ? -3.338 7.868 1.331 1.00 96.12 112 ALA A C 1
ATOM 867 O O . ALA A 1 112 ? -4.527 7.799 1.636 1.00 96.12 112 ALA A O 1
ATOM 868 N N . ALA A 1 113 ? -2.415 7.120 1.930 1.00 96.00 113 ALA A N 1
ATOM 869 C CA . ALA A 1 113 ? -2.707 6.148 2.977 1.00 96.00 113 ALA A CA 1
ATOM 870 C C . ALA A 1 113 ? -3.237 6.783 4.251 1.00 96.00 113 ALA A C 1
ATOM 872 O O . ALA A 1 113 ? -4.282 6.372 4.759 1.00 96.00 113 ALA A O 1
ATOM 873 N N . ARG A 1 114 ? -2.594 7.860 4.701 1.00 95.00 114 ARG A N 1
ATOM 874 C CA . ARG A 1 114 ? -3.095 8.667 5.817 1.00 95.00 114 ARG A CA 1
ATOM 875 C C . ARG A 1 114 ? -4.424 9.352 5.505 1.00 95.00 114 ARG A C 1
ATOM 877 O O . ARG A 1 114 ? -5.221 9.558 6.414 1.00 95.00 114 ARG A O 1
ATOM 884 N N . GLY A 1 115 ? -4.667 9.683 4.239 1.00 94.19 115 GLY A N 1
ATOM 885 C CA . GLY A 1 115 ? -5.920 10.261 3.760 1.00 94.19 115 GLY A CA 1
ATOM 886 C C . GLY A 1 115 ? -7.057 9.261 3.526 1.00 94.19 115 GLY A C 1
ATOM 887 O O . GLY A 1 115 ? -8.161 9.705 3.245 1.00 94.19 115 GLY A O 1
ATOM 888 N N . GLY A 1 116 ? -6.809 7.950 3.626 1.00 94.56 116 GLY A N 1
ATOM 889 C CA . GLY A 1 116 ? -7.850 6.922 3.496 1.00 94.56 116 GLY A CA 1
ATOM 890 C C . GLY A 1 116 ? -8.201 6.506 2.063 1.00 94.56 116 GLY A C 1
ATOM 891 O O . GLY A 1 116 ? -9.244 5.907 1.839 1.00 94.56 116 GLY A O 1
ATOM 892 N N . TYR A 1 117 ? -7.339 6.798 1.083 1.00 95.88 117 TYR A N 1
ATOM 893 C CA . TYR A 1 117 ? -7.570 6.474 -0.337 1.00 95.88 117 TYR A CA 1
ATOM 894 C C . TYR A 1 117 ? -6.379 5.758 -0.998 1.00 95.88 117 TYR A C 1
ATOM 896 O O . TYR A 1 117 ? -6.159 5.832 -2.209 1.00 95.88 117 TYR A O 1
ATOM 904 N N . VAL A 1 118 ? -5.574 5.047 -0.200 1.00 97.06 118 VAL A N 1
ATOM 905 C CA . VAL A 1 118 ? -4.426 4.265 -0.699 1.00 97.06 118 VAL A CA 1
ATOM 906 C C . VAL A 1 118 ? -4.831 3.197 -1.703 1.00 97.06 118 VAL A C 1
ATOM 908 O O . VAL A 1 118 ? -4.088 2.957 -2.644 1.00 97.06 118 VAL A O 1
ATOM 911 N N . THR A 1 119 ? -5.994 2.572 -1.535 1.00 97.12 119 THR A N 1
ATOM 912 C CA . THR A 1 119 ? -6.460 1.497 -2.416 1.00 97.12 119 THR A CA 1
ATOM 913 C C . THR A 1 119 ? -6.628 2.008 -3.843 1.00 97.12 119 THR A C 1
ATOM 915 O O . THR A 1 119 ? -6.080 1.434 -4.782 1.00 97.12 119 THR A O 1
ATOM 918 N N . GLN A 1 120 ? -7.280 3.161 -3.993 1.00 97.31 120 GLN A N 1
ATOM 919 C CA . GLN A 1 120 ? -7.425 3.866 -5.261 1.00 97.31 120 GLN A CA 1
ATOM 920 C C . GLN A 1 120 ? -6.062 4.323 -5.787 1.00 97.31 120 GLN A C 1
ATOM 922 O O . GLN A 1 120 ? -5.746 4.084 -6.948 1.00 97.31 120 GLN A O 1
ATOM 927 N N . ALA A 1 121 ? -5.213 4.898 -4.928 1.00 97.50 121 ALA A N 1
ATOM 928 C CA . ALA A 1 121 ? -3.883 5.351 -5.331 1.00 97.50 121 ALA A CA 1
ATOM 929 C C . ALA A 1 121 ? -3.005 4.204 -5.871 1.00 97.50 121 ALA A C 1
ATOM 931 O O . ALA A 1 121 ? -2.351 4.360 -6.899 1.00 97.50 121 ALA A O 1
ATOM 932 N N . VAL A 1 122 ? -3.008 3.033 -5.225 1.00 97.62 122 VAL A N 1
ATOM 933 C CA . VAL A 1 122 ? -2.293 1.840 -5.708 1.00 97.62 122 VAL A CA 1
ATOM 934 C C . VAL A 1 122 ? -2.895 1.348 -7.024 1.00 97.62 122 VAL A C 1
ATOM 936 O O . VAL A 1 122 ? -2.146 1.054 -7.957 1.00 97.62 122 VAL A O 1
ATOM 939 N N . ALA A 1 123 ? -4.226 1.296 -7.130 1.00 97.44 123 ALA A N 1
ATOM 940 C CA . ALA A 1 123 ? -4.912 0.894 -8.356 1.00 97.44 123 ALA A CA 1
ATOM 941 C C . ALA A 1 123 ? -4.619 1.836 -9.536 1.00 97.44 123 ALA A C 1
ATOM 943 O O . ALA A 1 123 ? -4.508 1.379 -10.672 1.00 97.44 123 ALA A O 1
ATOM 944 N N . ASP A 1 124 ? -4.444 3.131 -9.291 1.00 97.44 124 ASP A N 1
ATOM 945 C CA . ASP A 1 124 ? -4.064 4.087 -10.331 1.00 97.44 124 ASP A CA 1
ATOM 946 C C . ASP A 1 124 ? -2.584 3.971 -10.705 1.00 97.44 124 ASP A C 1
ATOM 948 O O . ASP A 1 124 ? -2.252 3.982 -11.891 1.00 97.44 124 ASP A O 1
ATOM 952 N N . LEU A 1 125 ? -1.691 3.730 -9.738 1.00 96.62 125 LEU A N 1
ATOM 953 C CA . LEU A 1 125 ? -0.281 3.442 -10.028 1.00 96.62 125 LEU A CA 1
ATOM 954 C C . LEU A 1 125 ? -0.104 2.168 -10.875 1.00 96.62 125 LEU A C 1
ATOM 956 O O . LEU A 1 125 ? 0.820 2.095 -11.683 1.00 96.62 125 LEU A O 1
ATOM 960 N N . ARG A 1 126 ? -1.003 1.180 -10.749 1.00 96.25 126 ARG A N 1
ATOM 961 C CA . ARG A 1 126 ? -1.020 -0.032 -11.595 1.00 96.25 126 ARG A CA 1
ATOM 962 C C . ARG A 1 126 ? -1.280 0.260 -13.075 1.00 96.25 126 ARG A C 1
ATOM 964 O O . ARG A 1 126 ? -0.907 -0.565 -13.901 1.00 96.25 126 ARG A O 1
ATOM 971 N N . LYS A 1 127 ? -1.910 1.392 -13.402 1.00 95.94 127 LYS A N 1
ATOM 972 C CA . LYS A 1 127 ? -2.271 1.789 -14.776 1.00 95.94 127 LYS A CA 1
ATOM 973 C C . LYS A 1 127 ? -1.198 2.641 -15.453 1.00 95.94 127 LYS A C 1
ATOM 975 O O . LYS A 1 127 ? -1.341 2.981 -16.624 1.00 95.94 127 LYS A O 1
ATOM 980 N N . VAL A 1 128 ? -0.152 3.036 -14.725 1.00 95.06 128 VAL A N 1
ATOM 981 C CA . VAL A 1 128 ? 0.920 3.864 -15.283 1.00 95.06 128 VAL A CA 1
ATOM 982 C C . VAL A 1 128 ? 1.677 3.050 -16.326 1.00 95.06 128 VAL A C 1
ATOM 984 O O . VAL A 1 128 ? 2.263 2.015 -16.006 1.00 95.06 128 VAL A O 1
ATOM 987 N N . ALA A 1 129 ? 1.688 3.541 -17.559 1.00 93.62 129 ALA A N 1
ATOM 988 C CA . ALA A 1 129 ? 2.426 2.960 -18.670 1.00 93.62 129 ALA A CA 1
ATOM 989 C C . ALA A 1 129 ? 3.671 3.795 -18.997 1.00 93.62 129 ALA A C 1
ATOM 991 O O . ALA A 1 129 ? 3.744 4.984 -18.680 1.00 93.62 129 ALA A O 1
ATOM 992 N N . TRP A 1 130 ? 4.643 3.168 -19.651 1.00 91.19 130 TRP A N 1
ATOM 993 C CA . TRP A 1 130 ? 5.818 3.832 -20.219 1.00 91.19 130 TRP A CA 1
ATOM 994 C C . TRP A 1 130 ? 6.117 3.300 -21.629 1.00 91.19 130 TRP A C 1
ATOM 996 O O . TRP A 1 130 ? 5.505 2.341 -22.096 1.00 91.19 130 TRP A O 1
ATOM 1006 N N . ASP A 1 131 ? 7.087 3.898 -22.306 1.00 90.12 131 ASP A N 1
ATOM 1007 C CA . ASP A 1 131 ? 7.515 3.535 -23.660 1.00 90.12 131 ASP A CA 1
ATOM 1008 C C . ASP A 1 131 ? 8.721 2.576 -23.698 1.00 90.12 131 ASP A C 1
ATOM 1010 O O . ASP A 1 131 ? 9.064 2.056 -24.757 1.00 90.12 131 ASP A O 1
ATOM 1014 N N . LYS A 1 132 ? 9.340 2.271 -22.550 1.00 88.56 132 LYS A N 1
ATOM 1015 C CA . LYS A 1 132 ? 10.526 1.396 -22.465 1.00 88.56 132 LYS A CA 1
ATOM 1016 C C . LYS A 1 132 ? 10.211 -0.115 -22.498 1.00 88.56 132 LYS A C 1
ATOM 1018 O O . LYS A 1 132 ? 11.124 -0.931 -22.411 1.00 88.56 132 LYS A O 1
ATOM 1023 N N . GLY A 1 133 ? 8.946 -0.513 -22.656 1.00 90.44 133 GLY A N 1
ATOM 1024 C CA . GLY A 1 133 ? 8.525 -1.917 -22.811 1.00 90.44 133 GLY A CA 1
ATOM 1025 C C . GLY A 1 133 ? 8.252 -2.669 -21.500 1.00 90.44 133 GLY A C 1
ATOM 1026 O O . GLY A 1 133 ? 8.549 -2.196 -20.414 1.00 90.44 133 GLY A O 1
ATOM 1027 N N . LEU A 1 134 ? 7.641 -3.852 -21.571 1.00 94.94 134 LEU A N 1
ATOM 1028 C CA . LEU A 1 134 ? 7.075 -4.520 -20.388 1.00 94.94 134 LEU A CA 1
ATOM 1029 C C . LEU A 1 134 ? 8.104 -4.836 -19.288 1.00 94.94 134 LEU A C 1
ATOM 1031 O O . LEU A 1 134 ? 9.216 -5.297 -19.550 1.00 94.94 134 LEU A O 1
ATOM 1035 N N . VAL A 1 135 ? 7.683 -4.674 -18.033 1.00 95.62 135 VAL A N 1
ATOM 1036 C CA . VAL A 1 135 ? 8.466 -5.019 -16.843 1.00 95.62 135 VAL A CA 1
ATOM 1037 C C . VAL A 1 135 ? 7.966 -6.333 -16.261 1.00 95.62 135 VAL A C 1
ATOM 1039 O O . VAL A 1 135 ? 6.821 -6.442 -15.827 1.00 95.62 135 VAL A O 1
ATOM 1042 N N . ARG A 1 136 ? 8.835 -7.345 -16.196 1.00 96.50 136 ARG A N 1
ATOM 1043 C CA . ARG A 1 136 ? 8.521 -8.629 -15.557 1.00 96.50 136 ARG A CA 1
ATOM 1044 C C . ARG A 1 136 ? 8.748 -8.537 -14.051 1.00 96.50 136 ARG A C 1
ATOM 1046 O O . ARG A 1 136 ? 9.889 -8.356 -13.618 1.00 96.50 136 ARG A O 1
ATOM 1053 N N . CYS A 1 137 ? 7.703 -8.718 -13.248 1.00 94.81 137 CYS A N 1
ATOM 1054 C CA . CYS A 1 137 ? 7.795 -8.691 -11.787 1.00 94.81 137 CYS A CA 1
ATOM 1055 C C . CYS A 1 137 ? 6.774 -9.631 -11.141 1.00 94.81 137 CYS A C 1
ATOM 1057 O O . CYS A 1 137 ? 5.573 -9.469 -11.347 1.00 94.81 137 CYS A O 1
ATOM 1059 N N . GLY A 1 138 ? 7.268 -10.566 -10.324 1.00 92.94 138 GLY A N 1
ATOM 1060 C CA . GLY A 1 138 ? 6.445 -11.516 -9.579 1.00 92.94 138 GLY A CA 1
ATOM 1061 C C . GLY A 1 138 ? 5.824 -12.632 -10.422 1.00 92.94 138 GLY A C 1
ATOM 1062 O O . GLY A 1 138 ? 6.046 -12.737 -11.630 1.00 92.94 138 GLY A O 1
ATOM 1063 N N . MET A 1 139 ? 5.049 -13.475 -9.740 1.00 91.75 139 MET A N 1
ATOM 1064 C CA . MET A 1 139 ? 4.282 -14.577 -10.319 1.00 91.75 139 MET A CA 1
ATOM 1065 C C . MET A 1 139 ? 2.799 -14.405 -9.983 1.00 91.75 139 MET A C 1
ATOM 1067 O O . MET A 1 139 ? 2.451 -13.844 -8.941 1.00 91.75 139 MET A O 1
ATOM 1071 N N . ASN A 1 140 ? 1.922 -14.893 -10.856 1.00 87.69 140 ASN A N 1
ATOM 1072 C CA . ASN A 1 140 ? 0.496 -14.996 -10.563 1.00 87.69 140 ASN A CA 1
ATOM 1073 C C . ASN A 1 140 ? 0.182 -16.244 -9.714 1.00 87.69 140 ASN A C 1
ATOM 1075 O O . ASN A 1 140 ? 1.070 -17.028 -9.382 1.00 87.69 140 ASN A O 1
ATOM 1079 N N . ARG A 1 141 ? -1.100 -16.449 -9.382 1.00 81.81 141 ARG A N 1
ATOM 1080 C CA . ARG A 1 141 ? -1.559 -17.601 -8.579 1.00 81.81 141 ARG A CA 1
ATOM 1081 C C . ARG A 1 141 ? -1.301 -18.971 -9.217 1.00 81.81 141 ARG A C 1
ATOM 1083 O O . ARG A 1 141 ? -1.303 -19.967 -8.516 1.00 81.81 141 ARG A O 1
ATOM 1090 N N . TRP A 1 142 ? -1.068 -19.013 -10.526 1.00 87.62 142 TRP A N 1
ATOM 1091 C CA . TRP A 1 142 ? -0.740 -20.227 -11.277 1.00 87.62 142 TRP A CA 1
ATOM 1092 C C . TRP A 1 142 ? 0.761 -20.332 -11.571 1.00 87.62 142 TRP A C 1
ATOM 1094 O O . TRP A 1 142 ? 1.159 -20.967 -12.545 1.00 87.62 142 TRP A O 1
ATOM 1104 N N . ASN A 1 143 ? 1.588 -19.639 -10.784 1.00 87.81 143 ASN A N 1
ATOM 1105 C CA . ASN A 1 143 ? 3.042 -19.618 -10.900 1.00 87.81 143 ASN A CA 1
ATOM 1106 C C . ASN A 1 143 ? 3.581 -19.145 -12.269 1.00 87.81 143 ASN A C 1
ATOM 1108 O O . ASN A 1 143 ? 4.707 -19.461 -12.651 1.00 87.81 143 ASN A O 1
ATOM 1112 N N . LYS A 1 144 ? 2.793 -18.368 -13.028 1.00 92.56 144 LYS A N 1
ATOM 1113 C CA . LYS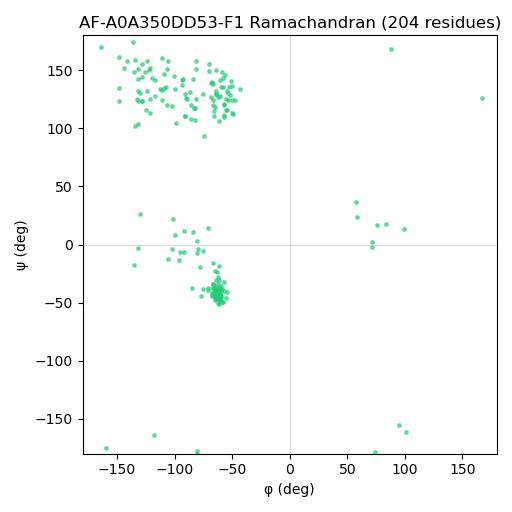 A 1 144 ? 3.239 -17.777 -14.299 1.00 92.56 144 LYS A CA 1
ATOM 1114 C C . LYS A 1 144 ? 3.809 -16.374 -14.076 1.00 92.56 144 LYS A C 1
ATOM 1116 O O . LYS A 1 144 ? 3.231 -15.619 -13.286 1.00 92.56 144 LYS A O 1
ATOM 1121 N N . PRO A 1 145 ? 4.877 -15.983 -14.796 1.00 94.38 145 PRO A N 1
ATOM 1122 C CA . PRO A 1 145 ? 5.437 -14.642 -14.697 1.00 94.38 145 PRO A CA 1
ATOM 1123 C C . PRO A 1 145 ? 4.420 -13.551 -15.026 1.00 94.38 145 PRO A C 1
ATOM 1125 O O . PRO A 1 145 ? 3.699 -13.636 -16.019 1.00 94.38 145 PRO A O 1
ATOM 1128 N N . MET A 1 146 ? 4.405 -12.509 -14.200 1.00 95.19 146 MET A N 1
ATOM 1129 C CA . MET A 1 146 ? 3.591 -11.316 -14.409 1.00 95.19 146 MET A CA 1
ATOM 1130 C C . MET A 1 146 ? 4.391 -10.241 -15.149 1.00 95.19 146 MET A C 1
ATOM 1132 O O . MET A 1 146 ? 5.555 -9.986 -14.825 1.00 95.19 146 MET A O 1
ATOM 1136 N N . PHE A 1 147 ? 3.743 -9.595 -16.116 1.00 96.31 147 PHE A N 1
ATOM 1137 C CA . PHE A 1 147 ? 4.276 -8.466 -16.875 1.00 96.31 147 PHE A CA 1
ATOM 1138 C C . PHE A 1 147 ? 3.426 -7.225 -16.608 1.00 96.31 147 PHE A C 1
ATOM 1140 O O . PHE A 1 147 ? 2.208 -7.328 -16.466 1.00 96.31 147 PHE A O 1
ATOM 1147 N N . HIS A 1 148 ? 4.082 -6.073 -16.515 1.00 96.50 148 HIS A N 1
ATOM 1148 C CA . HIS A 1 148 ? 3.475 -4.792 -16.165 1.00 96.50 148 HIS A CA 1
ATOM 1149 C C . HIS A 1 148 ? 3.915 -3.715 -17.153 1.00 96.50 148 HIS A C 1
ATOM 1151 O O . HIS A 1 148 ? 5.031 -3.772 -17.671 1.00 96.50 148 HIS A O 1
ATOM 1157 N N . ASP A 1 149 ? 3.068 -2.713 -17.365 1.00 95.94 149 ASP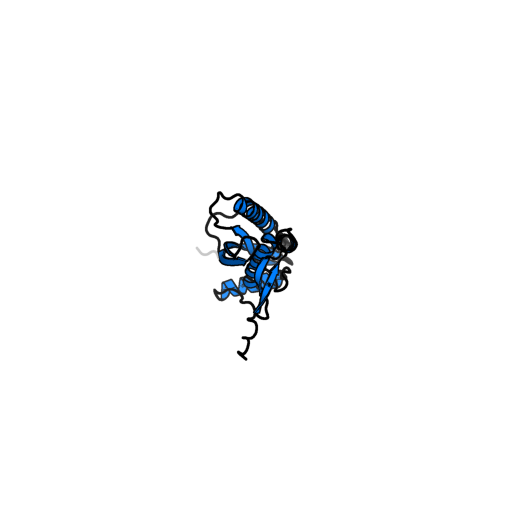 A N 1
ATOM 1158 C CA . ASP A 1 149 ? 3.288 -1.679 -18.382 1.00 95.94 149 ASP A CA 1
ATOM 1159 C C . ASP A 1 149 ? 4.344 -0.632 -18.000 1.00 95.94 149 ASP A C 1
ATOM 1161 O O . ASP A 1 149 ? 4.671 0.218 -18.818 1.00 95.94 149 ASP A O 1
ATOM 1165 N N . SER A 1 150 ? 4.877 -0.665 -16.773 1.00 94.44 150 SER A N 1
ATOM 1166 C CA . SER A 1 150 ? 5.985 0.186 -16.318 1.00 94.44 150 SER A CA 1
ATOM 1167 C C . SER A 1 150 ? 6.633 -0.338 -15.028 1.00 94.44 150 SER A C 1
ATOM 1169 O O . SER A 1 150 ? 6.094 -1.218 -14.348 1.00 94.44 150 SER A O 1
ATOM 1171 N N . GLU A 1 151 ? 7.778 0.243 -14.641 1.00 91.50 151 GLU A N 1
ATOM 1172 C CA . GLU A 1 151 ? 8.389 0.002 -13.321 1.00 91.50 151 GLU A CA 1
ATOM 1173 C C . GLU A 1 151 ? 7.466 0.455 -12.178 1.00 91.50 151 GLU A C 1
ATOM 1175 O O . GLU A 1 151 ? 7.367 -0.225 -11.156 1.00 91.50 151 GLU A O 1
ATOM 1180 N N . VAL A 1 152 ? 6.733 1.558 -12.370 1.00 92.88 152 VAL A N 1
ATOM 1181 C CA . VAL A 1 152 ? 5.740 2.064 -11.409 1.00 92.88 152 VAL A CA 1
ATOM 1182 C C . VAL A 1 152 ? 4.643 1.022 -11.191 1.00 92.88 152 VAL A C 1
ATOM 1184 O O . VAL A 1 152 ? 4.351 0.670 -10.048 1.00 92.88 152 VAL A O 1
ATOM 1187 N N . ALA A 1 153 ? 4.089 0.470 -12.274 1.00 95.38 153 ALA A N 1
ATOM 1188 C CA . ALA A 1 153 ? 3.033 -0.536 -12.215 1.00 95.38 153 ALA A CA 1
ATOM 1189 C C . ALA A 1 153 ? 3.507 -1.850 -11.568 1.00 95.38 153 ALA A C 1
ATOM 1191 O O . ALA A 1 153 ? 2.751 -2.482 -10.822 1.00 95.38 153 ALA A O 1
ATOM 1192 N N . ALA A 1 154 ? 4.766 -2.241 -11.794 1.00 94.50 154 ALA A N 1
ATOM 1193 C CA . ALA A 1 154 ? 5.385 -3.402 -11.153 1.00 94.50 154 ALA A CA 1
ATOM 1194 C C . ALA A 1 154 ? 5.584 -3.209 -9.635 1.00 94.50 154 ALA A C 1
ATOM 1196 O O . ALA A 1 154 ? 5.315 -4.118 -8.840 1.00 94.50 154 ALA A O 1
ATOM 1197 N N . ILE A 1 155 ? 6.016 -2.017 -9.209 1.00 93.62 155 ILE A N 1
ATOM 1198 C CA . ILE A 1 155 ? 6.138 -1.676 -7.784 1.00 93.62 155 ILE A CA 1
ATOM 1199 C C . ILE A 1 155 ? 4.750 -1.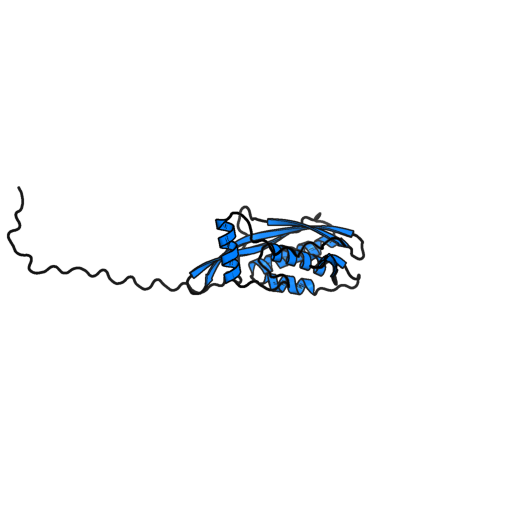599 -7.136 1.00 93.62 155 ILE A C 1
ATOM 1201 O O . ILE A 1 155 ? 4.551 -2.169 -6.065 1.00 93.62 155 ILE A O 1
ATOM 1205 N N . ALA A 1 156 ? 3.773 -0.974 -7.796 1.00 95.94 156 ALA A N 1
ATOM 1206 C CA . ALA A 1 156 ? 2.394 -0.891 -7.317 1.00 95.94 156 ALA A CA 1
ATOM 1207 C C . ALA A 1 156 ? 1.758 -2.277 -7.147 1.00 95.94 156 ALA A C 1
ATOM 1209 O O . ALA A 1 156 ? 1.094 -2.537 -6.147 1.00 95.94 156 ALA A O 1
ATOM 1210 N N . TRP A 1 157 ? 2.027 -3.203 -8.071 1.00 95.81 157 TRP A N 1
ATOM 1211 C CA . TRP A 1 157 ? 1.629 -4.602 -7.923 1.00 95.81 157 TRP A CA 1
ATOM 1212 C C . TRP A 1 157 ? 2.255 -5.256 -6.691 1.00 95.81 157 TRP A C 1
ATOM 1214 O O . TRP A 1 157 ? 1.570 -5.944 -5.938 1.00 95.81 157 TRP A O 1
ATOM 1224 N N . SER A 1 158 ? 3.543 -5.013 -6.446 1.00 95.19 158 SER A N 1
ATOM 1225 C CA . SER A 1 158 ? 4.224 -5.551 -5.264 1.00 95.19 158 SER A CA 1
ATOM 1226 C C . SER A 1 158 ? 3.630 -4.987 -3.967 1.00 95.19 158 SER A C 1
ATOM 1228 O O . SER A 1 158 ? 3.380 -5.739 -3.028 1.00 95.19 158 SER A O 1
ATOM 1230 N N . ILE A 1 159 ? 3.310 -3.689 -3.940 1.00 96.56 159 ILE A N 1
ATOM 1231 C CA . ILE A 1 159 ? 2.589 -3.048 -2.831 1.00 96.56 159 ILE A CA 1
ATOM 1232 C C . ILE A 1 159 ? 1.224 -3.708 -2.623 1.00 96.56 159 ILE A C 1
ATOM 1234 O O . ILE A 1 159 ? 0.908 -4.106 -1.504 1.00 96.56 159 ILE A O 1
ATOM 1238 N N . GLN A 1 160 ? 0.438 -3.888 -3.687 1.00 96.62 160 GLN A N 1
ATOM 1239 C CA . GLN A 1 160 ? -0.853 -4.576 -3.619 1.00 96.62 160 GLN A CA 1
ATOM 1240 C C . GLN A 1 160 ? -0.703 -5.974 -3.003 1.00 96.62 160 GLN A C 1
ATOM 1242 O O . GLN A 1 160 ? -1.505 -6.354 -2.157 1.00 96.62 160 GLN A O 1
ATOM 1247 N N . ARG A 1 161 ? 0.349 -6.727 -3.355 1.00 95.19 161 ARG A N 1
ATOM 1248 C CA . ARG A 1 161 ? 0.621 -8.051 -2.767 1.00 95.19 161 ARG A CA 1
ATOM 1249 C C . ARG A 1 161 ? 0.982 -7.986 -1.284 1.00 95.19 161 ARG A C 1
ATOM 1251 O O . ARG A 1 161 ? 0.573 -8.879 -0.542 1.00 95.19 161 ARG A O 1
ATOM 1258 N N . ILE A 1 162 ? 1.706 -6.960 -0.835 1.00 95.44 162 ILE A N 1
ATOM 1259 C CA . ILE A 1 162 ? 1.951 -6.725 0.599 1.00 95.44 162 ILE A CA 1
ATOM 1260 C C . ILE A 1 162 ? 0.632 -6.465 1.320 1.00 95.44 162 ILE A C 1
ATOM 1262 O O . ILE A 1 162 ? 0.345 -7.120 2.319 1.00 95.44 162 ILE A O 1
ATOM 1266 N N . LEU A 1 163 ? -0.184 -5.552 0.794 1.00 96.38 163 LEU A N 1
ATOM 1267 C CA . LEU A 1 163 ? -1.463 -5.187 1.400 1.00 96.38 163 LEU A CA 1
ATOM 1268 C C . LEU A 1 163 ? -2.445 -6.363 1.413 1.00 96.38 163 LEU A C 1
ATOM 1270 O O . LEU A 1 163 ? -3.130 -6.569 2.411 1.00 96.38 163 LEU A O 1
ATOM 1274 N N . TYR A 1 164 ? -2.461 -7.175 0.355 1.00 95.25 164 TYR A N 1
ATOM 1275 C CA . TYR A 1 164 ? -3.219 -8.422 0.302 1.00 95.25 164 TYR A CA 1
ATOM 1276 C C . TYR A 1 164 ? -2.760 -9.408 1.375 1.00 95.25 164 TYR A C 1
ATOM 1278 O O . TYR A 1 164 ? -3.573 -9.875 2.162 1.00 95.25 164 TYR A O 1
ATOM 1286 N N . ARG A 1 165 ? -1.452 -9.690 1.474 1.00 92.81 165 ARG A N 1
ATOM 1287 C CA . ARG A 1 165 ? -0.918 -10.602 2.502 1.00 92.81 165 ARG A CA 1
ATOM 1288 C C . ARG A 1 165 ? -1.149 -10.098 3.921 1.00 92.81 165 ARG A C 1
ATOM 1290 O O . ARG A 1 165 ? -1.264 -10.906 4.833 1.00 92.81 165 ARG A O 1
ATOM 1297 N N . ARG A 1 166 ? -1.233 -8.779 4.107 1.00 93.44 166 ARG A N 1
ATOM 1298 C CA . ARG A 1 166 ? -1.592 -8.166 5.388 1.00 93.44 166 ARG A CA 1
ATOM 1299 C C . ARG A 1 166 ? -3.101 -8.170 5.659 1.00 93.44 166 ARG A C 1
ATOM 1301 O O . ARG A 1 166 ? -3.532 -7.769 6.732 1.00 93.44 166 ARG A O 1
ATOM 1308 N N . GLY A 1 167 ? -3.908 -8.632 4.705 1.00 94.25 167 GLY A N 1
ATOM 1309 C CA . GLY A 1 167 ? -5.359 -8.695 4.816 1.00 94.25 167 GLY A CA 1
ATOM 1310 C C . GLY A 1 167 ? -6.053 -7.341 4.665 1.00 94.25 167 GLY A C 1
ATOM 1311 O O . GLY A 1 167 ? -7.213 -7.232 5.046 1.00 94.25 167 GLY A O 1
ATOM 1312 N N . PHE A 1 168 ? -5.379 -6.320 4.130 1.00 96.56 168 PHE A N 1
ATOM 1313 C CA . PHE A 1 168 ? -5.972 -5.002 3.884 1.00 96.56 168 PHE A CA 1
ATOM 1314 C C . PHE A 1 168 ? -6.707 -4.930 2.534 1.00 96.56 168 PHE A C 1
ATOM 1316 O O . PHE A 1 168 ? -7.771 -4.321 2.441 1.00 96.56 168 PHE A O 1
ATOM 1323 N N . LEU A 1 169 ? -6.158 -5.581 1.503 1.00 96.81 169 LEU A N 1
ATOM 1324 C CA . LEU A 1 169 ? -6.790 -5.741 0.186 1.00 96.81 169 LEU A CA 1
ATOM 1325 C C . LEU A 1 169 ? -7.190 -7.198 -0.057 1.00 96.81 169 LEU A C 1
ATOM 1327 O O . LEU A 1 169 ? -6.671 -8.105 0.597 1.00 96.81 169 LEU A O 1
ATOM 1331 N N . ASP A 1 170 ? -8.103 -7.421 -1.000 1.00 94.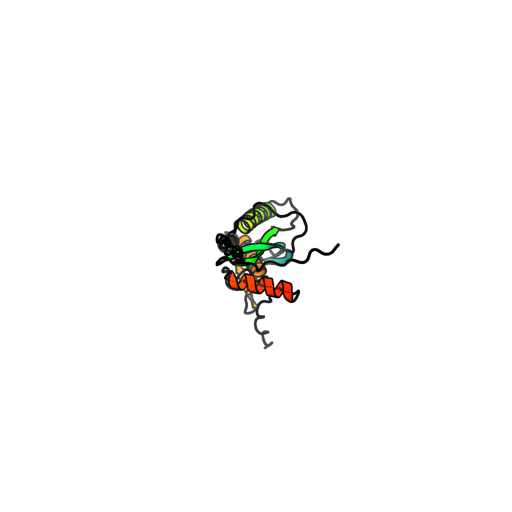56 170 ASP A N 1
ATOM 1332 C CA . ASP A 1 170 ? -8.371 -8.751 -1.552 1.00 94.56 170 ASP A CA 1
ATOM 1333 C C . ASP A 1 170 ? -7.323 -9.141 -2.619 1.00 94.56 170 ASP A C 1
ATOM 1335 O O . ASP A 1 170 ? -6.329 -8.436 -2.842 1.00 94.56 170 ASP A O 1
ATOM 1339 N N . GLN A 1 171 ? -7.490 -10.313 -3.238 1.00 90.06 171 GLN A N 1
ATOM 1340 C CA . GLN A 1 171 ? -6.517 -10.839 -4.198 1.00 90.06 171 GLN A CA 1
ATOM 1341 C C . GLN A 1 171 ? -6.450 -9.979 -5.473 1.00 90.06 171 GLN A C 1
ATOM 1343 O O . GLN A 1 171 ? -5.376 -9.818 -6.064 1.00 90.06 171 GLN A O 1
ATOM 1348 N N . GLU A 1 172 ? -7.582 -9.415 -5.872 1.00 91.69 172 GLU A N 1
ATOM 1349 C CA . GLU A 1 172 ? -7.794 -8.552 -7.026 1.00 91.69 172 GLU A CA 1
ATOM 1350 C C . GLU A 1 172 ? -7.304 -7.116 -6.781 1.00 91.69 172 GLU A C 1
ATOM 1352 O O . GLU A 1 172 ? -6.974 -6.410 -7.735 1.00 91.69 172 GLU A O 1
ATOM 1357 N N . GLY A 1 173 ? -7.138 -6.717 -5.518 1.00 94.19 173 GLY A N 1
ATOM 1358 C CA . GLY A 1 173 ? -6.686 -5.392 -5.098 1.00 94.19 173 GLY A CA 1
ATOM 1359 C C . GLY A 1 173 ? -7.811 -4.450 -4.673 1.00 94.19 173 GLY A C 1
ATOM 1360 O O . GLY A 1 173 ? -7.563 -3.253 -4.539 1.00 94.19 173 GLY A O 1
ATOM 1361 N N . ASN A 1 174 ? -9.024 -4.957 -4.460 1.00 96.94 174 ASN A N 1
ATOM 1362 C CA . ASN A 1 174 ? -10.129 -4.175 -3.925 1.00 96.94 174 ASN A CA 1
ATOM 1363 C C . ASN A 1 174 ? -10.035 -4.061 -2.402 1.00 96.94 174 ASN A C 1
ATOM 1365 O O . ASN A 1 174 ? -9.403 -4.871 -1.714 1.00 96.94 174 ASN A O 1
ATOM 1369 N N . GLN A 1 175 ? -10.689 -3.027 -1.876 1.00 96.88 175 GLN A N 1
ATOM 1370 C CA . GLN A 1 175 ? -10.765 -2.781 -0.445 1.00 96.88 175 GLN A CA 1
ATOM 1371 C C . GLN A 1 175 ? -11.575 -3.887 0.233 1.00 96.88 175 GLN A C 1
ATOM 1373 O O . GLN A 1 175 ? -12.735 -4.113 -0.105 1.00 96.88 175 GLN A O 1
ATOM 1378 N N . VAL A 1 176 ? -10.974 -4.542 1.224 1.00 96.81 176 VAL A N 1
ATOM 1379 C CA . VAL A 1 176 ? -11.690 -5.498 2.076 1.00 96.81 176 VAL A CA 1
ATOM 1380 C C . VAL A 1 176 ? -12.706 -4.735 2.944 1.00 96.81 176 VAL A C 1
ATOM 1382 O O . VAL A 1 176 ? -12.341 -3.672 3.462 1.00 96.81 176 VAL A O 1
ATOM 1385 N N . PRO A 1 177 ? -13.935 -5.261 3.139 1.00 96.12 177 PRO A N 1
ATOM 1386 C CA . PRO A 1 177 ? -14.949 -4.642 3.994 1.00 96.12 177 PRO A CA 1
ATOM 1387 C C . PRO A 1 177 ? -14.464 -4.409 5.426 1.00 96.12 177 PRO A C 1
ATOM 1389 O O . PRO A 1 177 ? -13.699 -5.212 5.974 1.00 96.12 177 PRO A O 1
ATOM 1392 N N . VAL A 1 178 ? -14.931 -3.328 6.053 1.00 94.88 178 VAL A N 1
ATOM 1393 C CA . VAL A 1 178 ? -14.429 -2.896 7.364 1.00 94.88 178 VAL A CA 1
ATOM 1394 C C . VAL A 1 178 ? -14.678 -3.946 8.436 1.00 94.88 178 VAL A C 1
ATOM 1396 O O . VAL A 1 178 ? -13.793 -4.230 9.235 1.00 94.88 178 VAL A O 1
ATOM 1399 N N . GLU A 1 179 ? -15.829 -4.606 8.403 1.00 94.25 179 GLU A N 1
ATOM 1400 C CA . GLU A 1 179 ? -16.213 -5.656 9.348 1.00 94.25 179 GLU A CA 1
ATOM 1401 C C . GLU A 1 179 ? -15.205 -6.814 9.319 1.00 94.25 179 GLU A C 1
ATOM 1403 O O . GLU A 1 179 ? -14.816 -7.357 10.355 1.00 94.25 179 GLU A O 1
ATOM 1408 N N . THR A 1 180 ? -14.710 -7.147 8.123 1.00 95.56 180 THR A N 1
ATOM 1409 C CA . THR A 1 180 ? -13.680 -8.177 7.944 1.00 95.56 180 THR A CA 1
ATOM 1410 C C . THR A 1 180 ? -12.327 -7.704 8.475 1.00 95.56 180 THR A C 1
ATOM 1412 O O . THR A 1 180 ? -11.603 -8.485 9.092 1.00 95.56 180 THR A O 1
ATOM 1415 N N . LEU A 1 181 ? -11.972 -6.430 8.277 1.00 95.75 181 LEU A N 1
ATOM 1416 C CA . LEU A 1 181 ? -10.736 -5.855 8.818 1.00 95.75 181 LEU A CA 1
ATOM 1417 C C . LEU A 1 181 ? -10.736 -5.823 10.349 1.00 95.75 181 LEU A C 1
ATOM 1419 O O . LEU A 1 181 ? -9.724 -6.162 10.961 1.00 95.75 181 LEU A O 1
ATOM 1423 N N . VAL A 1 182 ? -11.872 -5.481 10.960 1.00 95.25 182 VAL A N 1
ATOM 1424 C CA . VAL A 1 182 ? -12.061 -5.512 12.416 1.00 95.25 182 VAL A CA 1
ATOM 1425 C C . VAL A 1 182 ? -11.855 -6.930 12.940 1.00 95.25 182 VAL A C 1
ATOM 1427 O O . VAL A 1 182 ? -11.075 -7.138 13.870 1.00 95.25 182 VAL A O 1
ATOM 1430 N N . ALA A 1 183 ? -12.480 -7.926 12.304 1.00 93.75 183 ALA A N 1
ATOM 1431 C CA . ALA A 1 183 ? -12.311 -9.327 12.679 1.00 93.75 183 ALA A CA 1
ATOM 1432 C C . ALA A 1 183 ? -10.849 -9.795 12.550 1.00 93.75 183 ALA A C 1
ATOM 1434 O O . ALA A 1 183 ? -10.325 -10.451 13.451 1.00 93.75 183 ALA A O 1
ATOM 1435 N N . ARG A 1 184 ? -10.157 -9.419 11.464 1.00 94.06 184 ARG A N 1
ATOM 1436 C CA . ARG A 1 184 ? -8.735 -9.745 11.244 1.00 94.06 184 ARG A CA 1
ATOM 1437 C C . ARG A 1 184 ? -7.828 -9.105 12.291 1.00 94.06 184 ARG A C 1
ATOM 1439 O O . ARG A 1 184 ? -6.923 -9.770 12.798 1.00 94.06 184 ARG A O 1
ATOM 1446 N N . TYR A 1 185 ? -8.076 -7.844 12.637 1.00 92.75 185 TYR A N 1
ATOM 1447 C CA . TYR A 1 185 ? -7.325 -7.149 13.677 1.00 92.75 185 TYR A CA 1
ATOM 1448 C C . TYR A 1 185 ? -7.546 -7.796 15.050 1.00 92.75 185 TYR A C 1
ATOM 1450 O O . TYR A 1 185 ? -6.580 -8.128 15.736 1.00 92.75 185 TYR A O 1
ATOM 1458 N N . ALA A 1 186 ? -8.801 -8.072 15.417 1.00 91.50 186 ALA A N 1
ATOM 1459 C CA . ALA A 1 186 ? -9.139 -8.745 16.669 1.00 91.50 186 ALA A CA 1
ATOM 1460 C C . ALA A 1 186 ? -8.503 -10.142 16.765 1.00 91.50 186 ALA A C 1
ATOM 1462 O O . ALA A 1 186 ? -7.875 -10.462 17.775 1.00 91.50 186 ALA A O 1
ATOM 1463 N N . HIS A 1 187 ? -8.585 -10.944 15.696 1.00 90.12 187 HIS A N 1
ATOM 1464 C CA . HIS A 1 187 ? -7.936 -12.254 15.623 1.00 90.12 187 HIS A CA 1
ATOM 1465 C C . HIS A 1 187 ? -6.435 -12.146 15.896 1.00 90.12 187 HIS A C 1
ATOM 1467 O O . HIS A 1 187 ? -5.884 -12.916 16.682 1.00 90.12 187 HIS A O 1
ATOM 1473 N N . ARG A 1 188 ? -5.778 -11.166 15.271 1.00 88.44 188 ARG A N 1
ATOM 1474 C CA . ARG A 1 188 ? -4.343 -10.941 15.410 1.00 88.44 188 ARG A CA 1
ATOM 1475 C C . ARG A 1 188 ? -3.937 -10.535 16.824 1.00 88.44 188 ARG A C 1
ATOM 1477 O O . ARG A 1 188 ? -2.925 -11.025 17.318 1.00 88.44 188 ARG A O 1
ATOM 1484 N N . MET A 1 189 ? -4.729 -9.688 17.477 1.00 89.31 189 MET A N 1
ATOM 1485 C CA . MET A 1 189 ? -4.503 -9.305 18.874 1.00 89.31 189 MET A CA 1
ATOM 1486 C C . MET A 1 189 ? -4.705 -10.484 19.837 1.00 89.31 189 MET A C 1
ATOM 1488 O O . MET A 1 189 ? -3.992 -10.585 20.829 1.00 89.31 189 MET A O 1
ATOM 1492 N N . GLN A 1 190 ? -5.642 -11.389 19.540 1.00 88.75 190 GLN A N 1
ATOM 1493 C CA . GLN A 1 190 ? -5.929 -12.561 20.374 1.00 88.75 190 GLN A CA 1
ATOM 1494 C C . GLN A 1 190 ? -4.900 -13.687 20.208 1.00 88.75 190 GLN A C 1
ATOM 1496 O O . GLN A 1 190 ? -4.467 -14.275 21.194 1.00 88.75 190 GLN A O 1
ATOM 1501 N N . HIS A 1 191 ? -4.506 -13.995 18.970 1.00 86.00 191 HIS A N 1
ATOM 1502 C CA . HIS A 1 191 ? -3.693 -15.176 18.652 1.00 86.00 191 HIS A CA 1
ATOM 1503 C C . HIS A 1 191 ? -2.211 -14.857 18.407 1.00 86.00 191 HIS A C 1
ATOM 1505 O O . HIS A 1 191 ? -1.417 -15.763 18.147 1.00 86.00 191 HIS A O 1
ATOM 1511 N N . GLY A 1 192 ? -1.829 -13.576 18.423 1.00 81.25 192 GLY A N 1
ATOM 1512 C CA . GLY A 1 192 ? -0.450 -13.114 18.240 1.00 81.25 192 GLY A CA 1
ATOM 1513 C C . GLY A 1 192 ? 0.108 -13.251 16.818 1.00 81.25 192 GLY A C 1
ATOM 1514 O O . GLY A 1 192 ? 1.231 -12.821 16.564 1.00 81.25 192 GLY A O 1
ATOM 1515 N N . HIS A 1 193 ? -0.653 -13.809 15.872 1.00 77.06 193 HIS A N 1
ATOM 1516 C CA . HIS A 1 193 ? -0.251 -13.952 14.475 1.00 77.06 193 HIS A CA 1
ATOM 1517 C C . HIS A 1 193 ? -1.279 -13.333 13.525 1.00 77.06 193 HIS A C 1
ATOM 1519 O O . HIS A 1 193 ? -2.477 -13.277 13.807 1.00 77.06 193 HIS A O 1
ATOM 1525 N N . ALA A 1 194 ? -0.789 -12.813 12.399 1.00 77.75 194 ALA A N 1
ATOM 1526 C CA . ALA A 1 194 ? -1.630 -12.174 11.396 1.00 77.75 194 ALA A CA 1
ATOM 1527 C C . ALA A 1 194 ? -2.504 -13.198 10.656 1.00 77.75 194 ALA A C 1
ATOM 1529 O O . ALA A 1 194 ? -2.140 -14.370 10.547 1.00 77.75 194 ALA A O 1
ATOM 1530 N N . TRP A 1 195 ? -3.631 -12.723 10.116 1.00 81.81 195 TRP A N 1
ATOM 1531 C CA . TRP A 1 195 ? -4.390 -13.467 9.113 1.00 81.81 195 TRP A CA 1
ATOM 1532 C C . TRP A 1 195 ? -3.461 -13.866 7.962 1.00 81.81 195 TRP A C 1
ATOM 1534 O O . TRP A 1 195 ? -2.656 -13.051 7.506 1.00 81.81 195 TRP A O 1
ATOM 1544 N N . GLN A 1 196 ? -3.572 -15.113 7.513 1.00 76.25 196 GLN A N 1
ATOM 1545 C CA . GLN A 1 196 ? -2.803 -15.627 6.388 1.00 76.25 196 GLN A CA 1
ATOM 1546 C C . GLN A 1 196 ? -3.735 -15.790 5.184 1.00 76.25 196 GLN A C 1
ATOM 1548 O O . GLN A 1 196 ? -4.853 -16.283 5.350 1.00 76.25 196 GLN A O 1
ATOM 1553 N N . PRO A 1 197 ? -3.312 -15.371 3.981 1.00 76.06 197 PRO A N 1
ATOM 1554 C CA . PRO A 1 197 ? -4.052 -15.680 2.769 1.00 76.06 197 PRO A CA 1
ATOM 1555 C C . PRO A 1 197 ? -4.074 -17.190 2.527 1.00 76.06 197 PRO A C 1
ATOM 1557 O O . PRO A 1 197 ? -3.124 -17.884 2.882 1.00 76.06 197 PRO A O 1
ATOM 1560 N N . GLU A 1 198 ? -5.137 -17.682 1.890 1.00 69.69 198 GLU A N 1
ATOM 1561 C CA . GLU A 1 198 ? -5.197 -19.071 1.432 1.00 69.69 198 GLU A CA 1
ATOM 1562 C C . GLU A 1 198 ? -4.014 -19.344 0.491 1.00 69.69 198 GLU A C 1
ATOM 1564 O O . GLU A 1 198 ? -3.829 -18.651 -0.518 1.00 69.69 198 GLU A O 1
ATOM 1569 N N . GLU A 1 199 ? -3.174 -20.321 0.843 1.00 57.81 199 GLU A N 1
ATOM 1570 C CA . GLU A 1 199 ? -2.119 -20.777 -0.054 1.00 57.81 199 GLU A CA 1
ATOM 1571 C C . GLU A 1 199 ? -2.774 -21.386 -1.301 1.00 57.81 199 GLU A C 1
ATOM 1573 O O . GLU A 1 199 ? -3.701 -22.192 -1.176 1.00 57.81 199 GLU A O 1
ATOM 1578 N N . PRO A 1 200 ? -2.335 -21.017 -2.520 1.00 54.81 200 PRO A N 1
ATOM 1579 C CA . PRO A 1 200 ? -2.754 -21.761 -3.696 1.00 54.81 200 PRO A CA 1
ATOM 1580 C C . PRO A 1 200 ? -2.334 -23.226 -3.508 1.00 54.81 200 PRO A C 1
ATOM 1582 O O . PRO A 1 200 ? -1.260 -23.464 -2.947 1.00 54.81 200 PRO A O 1
ATOM 1585 N N . PRO A 1 201 ? -3.145 -24.202 -3.964 1.00 43.06 201 PRO A N 1
ATOM 1586 C CA . PRO A 1 201 ? -2.777 -25.606 -3.860 1.00 43.06 201 PRO A CA 1
ATOM 1587 C C . PRO A 1 201 ? -1.382 -25.778 -4.455 1.00 43.06 201 PRO A C 1
ATOM 1589 O O . PRO A 1 201 ? -1.113 -25.269 -5.550 1.00 43.06 201 PRO A O 1
ATOM 1592 N N . ALA A 1 202 ? -0.492 -26.423 -3.694 1.00 43.31 202 ALA A N 1
ATOM 1593 C CA . ALA A 1 202 ? 0.840 -26.762 -4.164 1.00 43.31 202 ALA A CA 1
ATOM 1594 C C . ALA A 1 202 ? 0.685 -27.388 -5.551 1.00 43.31 202 ALA A C 1
ATOM 1596 O O . ALA A 1 202 ? -0.116 -28.307 -5.725 1.00 43.31 202 ALA A O 1
ATOM 1597 N N . ALA A 1 203 ? 1.373 -26.829 -6.548 1.00 49.47 203 ALA A N 1
ATOM 1598 C CA . ALA A 1 203 ? 1.425 -27.460 -7.851 1.00 49.47 203 ALA A CA 1
ATOM 1599 C C . ALA A 1 203 ? 1.988 -28.863 -7.615 1.00 49.47 203 ALA A C 1
ATOM 1601 O O . ALA A 1 203 ? 3.133 -28.989 -7.186 1.00 49.47 203 ALA A O 1
ATOM 1602 N N . GLU A 1 204 ? 1.158 -29.890 -7.793 1.00 41.38 204 GLU A N 1
ATOM 1603 C CA . GLU A 1 204 ? 1.625 -31.266 -7.840 1.00 41.38 204 GLU A CA 1
ATOM 1604 C C . GLU A 1 204 ? 2.658 -31.318 -8.967 1.00 41.38 204 GLU A C 1
ATOM 1606 O O . GLU A 1 204 ? 2.317 -31.103 -10.134 1.00 41.38 204 GLU A O 1
ATOM 1611 N N . ASP A 1 205 ? 3.929 -31.489 -8.596 1.00 45.16 205 ASP A N 1
ATOM 1612 C CA . ASP A 1 205 ? 5.026 -31.688 -9.538 1.00 45.16 205 ASP A CA 1
ATOM 1613 C C . ASP A 1 205 ? 4.614 -32.808 -10.508 1.00 45.16 205 ASP A C 1
ATOM 1615 O O . ASP A 1 205 ? 4.416 -33.954 -10.100 1.00 45.16 205 ASP A O 1
ATOM 1619 N N . SER A 1 206 ? 4.427 -32.446 -11.779 1.00 38.88 206 SER A N 1
ATOM 1620 C CA . SER A 1 206 ? 4.173 -33.360 -12.900 1.00 38.88 206 SER A CA 1
ATOM 1621 C C . SER A 1 206 ? 5.385 -33.408 -13.814 1.00 38.88 206 SER A C 1
ATOM 1623 O O . SER A 1 206 ? 5.926 -32.317 -14.115 1.00 38.88 206 SER A O 1
#

Solvent-accessible surface area (backbone atoms only — not comparable to full-atom values): 12165 Å² total; per-residue (Å²): 138,84,86,81,84,88,70,82,86,89,75,84,82,78,78,74,77,72,75,79,71,78,74,78,77,52,72,70,36,56,47,66,52,53,69,51,91,66,84,76,89,79,90,65,58,62,52,77,44,81,49,58,37,37,40,75,94,41,79,50,77,50,44,41,35,43,27,38,44,82,34,70,27,20,56,93,58,38,81,45,47,31,67,38,61,47,39,44,45,65,84,60,80,90,79,48,77,83,47,49,59,54,52,51,51,28,52,53,45,19,50,31,25,23,53,35,43,34,57,60,52,39,57,52,35,45,68,41,68,57,90,70,52,63,16,40,40,61,60,48,91,83,73,42,81,31,74,24,49,16,71,60,10,36,51,28,49,52,50,44,52,52,36,24,50,69,53,49,26,39,95,91,48,49,78,50,58,66,71,59,33,30,52,44,39,52,48,20,72,75,69,76,48,73,62,73,66,86,75,67,77,76,79,75,89,124

Sequence (206 aa):
MAVEITSKIVGYRIKQQGQPAPAPELPDEDPLTVRIPSRPEGTLEAVSEKISYVGAEGRKKVYLLVSFMPVEGVIGGQRVVIERPVEFFFPSGQLSSEHQWITATMRSLSLAARGGYVTQAVADLRKVAWDKGLVRCGMNRWNKPMFHDSEVAAIAWSIQRILYRRGFLDQEGNQVPVETLVARYAHRMQHGHAWQPEEPPAAEDS

Secondary structure (DSSP, 8-state):
------S------------PPPPPPPPPB-TTT----SPPSS--EEEEEEEEEEETTEEEEEEEEEEEEEEEEEETTEEEEEEEEEEEE----TT-HHHHHHHHHHHHHHHHHHTT-HHHHHHHHTT---SS-PEEEEE-TTSPEEEESSHHHHHHHHHHHHHHHTTSB-SSSPBPPHHHHHHHHHHHHHHSS---PPPPPP----